Protein AF-0000000080268012 (afdb_homodimer)

pLDDT: mean 79.4, std 22.04, range [27.86, 98.75]

Organism: Selenomonas ruminantium (NCBI:txid971)

Nearest PDB structures (foldseek):
  2xma-assembly1_B  TM=8.696E-01  e=3.309E-11  Deinococcus radiodurans
  2xqc-assembly1_A  TM=8.696E-01  e=5.464E-11  Deinococcus radiodurans
  2xo6-assembly1_D  TM=8.777E-01  e=1.089E-10  Deinococcus radiodurans
  2a6m-assembly2_A-2  TM=7.668E-01  e=4.527E-11  Helicobacter pylori
  2fyx-assembly1_B  TM=7.296E-01  e=6.711E-10  Deinococcus radiodurans R1 = ATCC 13939 = DSM 20539

Secondary structure (DSSP, 8-state):
--HHHHHTTTS-EEE-EEEEEE-B-GGGHHHHHHHHHHHHHHHHHHHHHHT-EEEEEEE-SS-EEEEEE--TTS-HHHHHHHHHHHHHHHHHHHH--GGGTTS----B-S--EEEEE-B-HHHHHHHHHHHHHHHHHHHHHHHHHHTT----/--HHHHH-TTS-EEE-EEEEEE-B-GGGHHHHHHHHHHHHHHHHHHHHHHT-EEEEEEE-SS-EEEEEE--TTS-HHHHHHHHHHHHHHHHHHHH--GGGTTS----B-S--EEEEE-B-HHHHHHHHHHHHHHHHHHHHHHHHHHTT----

Solvent-accessible surface area (backbone atoms only — not comparable to full-atom values): 16301 Å² total; per-residue (Å²): 130,70,80,70,64,68,72,61,29,70,56,67,44,77,51,40,30,35,40,36,38,43,34,45,28,77,91,40,31,68,61,40,40,74,41,26,67,65,50,46,50,50,53,53,50,50,32,54,74,72,68,32,47,76,76,44,75,44,65,47,64,67,33,36,42,36,32,34,37,49,60,49,79,50,25,56,48,61,52,48,50,50,52,55,50,52,47,24,50,51,48,40,68,73,69,44,60,76,87,55,65,87,49,85,66,67,45,54,38,83,12,34,39,39,32,22,25,30,58,46,50,65,57,52,50,46,47,54,50,46,50,49,49,47,47,50,47,48,50,51,47,51,55,60,63,61,54,66,74,70,70,130,132,68,81,71,63,68,71,60,28,71,56,68,45,78,51,40,31,34,42,37,38,43,32,47,29,77,93,39,33,68,62,41,40,74,42,28,67,66,50,46,52,50,53,54,51,50,32,54,74,71,68,31,48,76,75,46,75,43,63,47,62,67,33,35,42,37,33,33,37,50,60,50,80,49,24,55,49,60,50,48,48,49,53,56,50,53,47,24,50,52,48,43,68,73,70,45,59,78,86,56,66,86,53,81,68,68,47,53,37,82,12,34,39,40,32,24,23,28,59,47,53,63,55,52,50,45,45,52,49,45,49,46,49,46,47,51,47,47,51,50,48,51,51,60,62,61,54,66,73,70,73,131

Sequence (304 aa):
MQKNDIHSLSHTKWECKYHIVFAPKYRRNVFFGQMRYEIGKIIRELCRWKGVNLLEAEACPDHIHILVEIPPKFNISNFMGFLKGKSSLMIHEKWGNMKYKYRNRQFWCRGYYVSTVGKNEKKIAEYIKQQLSEDHMAEQLTLEVIDPFGNKMQKNDIHSLSHTKWECKYHIVFAPKYRRNVFFGQMRYEIGKIIRELCRWKGVNLLEAEACPDHIHILVEIPPKFNISNFMGFLKGKSSLMIHEKWGNMKYKYRNRQFWCRGYYVSTVGKNEKKIAEYIKQQLSEDHMAEQLTLEVIDPFGNK

InterPro domains:
  IPR002686 Transposase IS200-like [PF01797] (13-131)
  IPR002686 Transposase IS200-like [SM01321] (13-131)
  IPR036515 Transposase IS200-like superfamily [G3DSA:3.30.70.1290] (1-133)
  IPR036515 Transposase IS200-like superfamily [SSF143422] (4-131)

Radius of gyration: 25.22 Å; Cα contacts (8 Å, |Δi|>4): 444; chains: 2; bounding box: 30×98×72 Å

Foldseek 3Di:
DDPPPVVCPVDDDDWWKKKKKWWWDPVCLQVCLVCVVVLVVLLCVQCVVVVKAWPDWDRDSTMIITMITDDPVDDPLVSVVSSQVVSLVVVCVVPNDPVCVPPDSRTIDPDMDMDIDDDDPVVVVVVVVVVVVVVVVVVVVVVVVPVPVPDD/DDPPPVVCPVDDDDWWKKKKKWWWDPVCLQVCLVCVVVLVVLLVVQCVVVVKAWDDWDRDSTMIITMITD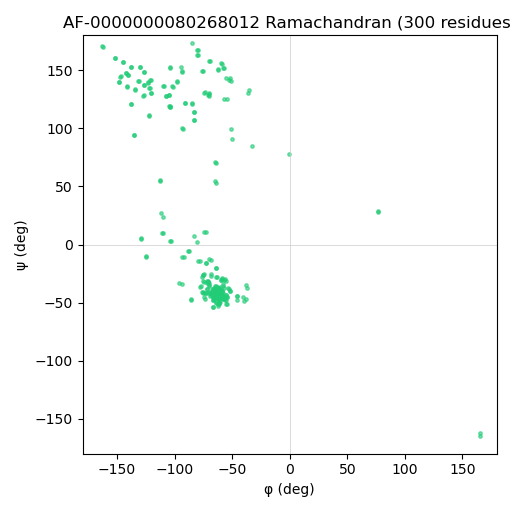DPVDDPLVSVVSSQVVSLVVVCVVPNDPVCVPPDSRTIDPDMDMDIDDDDPVVVVVVVVVVVVVVVVVVVVVVVVPVPVPDD

Structure (mmCIF, N/CA/C/O backbone):
data_AF-0000000080268012-model_v1
#
loop_
_entity.id
_entity.type
_entity.pdbx_description
1 polymer 'Putative transposase'
#
loop_
_atom_site.group_PDB
_atom_site.id
_atom_site.type_symbol
_atom_site.label_atom_id
_atom_site.label_alt_id
_atom_site.label_comp_id
_atom_site.label_asym_id
_atom_site.label_entity_id
_atom_site.label_seq_id
_atom_site.pdbx_PDB_ins_code
_atom_site.Cartn_x
_atom_site.Cartn_y
_atom_site.Cartn_z
_atom_site.occupancy
_atom_site.B_iso_or_equiv
_atom_site.auth_seq_id
_atom_site.auth_comp_id
_atom_site.auth_asym_id
_atom_site.auth_atom_id
_atom_site.pdbx_PDB_model_num
ATOM 1 N N . MET A 1 1 ? -8.555 -20.641 8.609 1 28.56 1 MET A N 1
ATOM 2 C CA . MET A 1 1 ? -9.266 -20.266 7.395 1 28.56 1 MET A CA 1
ATOM 3 C C . MET A 1 1 ? -9.797 -21.5 6.672 1 28.56 1 MET A C 1
ATOM 5 O O . MET A 1 1 ? -9.039 -22.422 6.363 1 28.56 1 MET A O 1
ATOM 9 N N . GLN A 1 2 ? -11.023 -21.891 6.727 1 33.5 2 GLN A N 1
ATOM 10 C CA . GLN A 1 2 ? -11.555 -23.156 6.238 1 33.5 2 GLN A CA 1
ATOM 11 C C . GLN A 1 2 ? -11.172 -23.391 4.781 1 33.5 2 GLN A C 1
ATOM 13 O O . GLN A 1 2 ? -11.117 -22.453 3.988 1 33.5 2 GLN A O 1
ATOM 18 N N . LYS A 1 3 ? -10.836 -24.594 4.285 1 42.03 3 LYS A N 1
ATOM 19 C CA . LYS A 1 3 ? -10.367 -25.188 3.037 1 42.03 3 LYS A CA 1
ATOM 20 C C . LYS A 1 3 ? -11.062 -24.562 1.831 1 42.03 3 LYS A C 1
ATOM 22 O O . LYS A 1 3 ? -10.422 -24.266 0.82 1 42.03 3 LYS A O 1
ATOM 27 N N . ASN A 1 4 ? -12.367 -24.453 1.878 1 42 4 ASN A N 1
ATOM 28 C CA . ASN A 1 4 ? -13.234 -24.125 0.755 1 42 4 ASN A CA 1
ATOM 29 C C . ASN A 1 4 ? -13.094 -22.656 0.353 1 42 4 ASN A C 1
ATOM 31 O O . ASN A 1 4 ? -13.43 -22.281 -0.772 1 42 4 ASN A O 1
ATOM 35 N N . ASP A 1 5 ? -12.852 -21.844 1.328 1 44.41 5 ASP A N 1
ATOM 36 C CA . ASP A 1 5 ? -13.016 -20.406 1.061 1 44.41 5 ASP A CA 1
ATOM 37 C C . ASP A 1 5 ? -11.852 -19.875 0.242 1 44.41 5 ASP A C 1
ATOM 39 O O . ASP A 1 5 ? -11.93 -18.766 -0.304 1 44.41 5 ASP A O 1
ATOM 43 N N . ILE A 1 6 ? -10.703 -20.469 0.316 1 46.66 6 ILE A N 1
ATOM 44 C CA . ILE A 1 6 ? -9.578 -19.969 -0.461 1 46.66 6 ILE A CA 1
ATOM 45 C C . ILE A 1 6 ? -9.805 -20.234 -1.945 1 46.66 6 ILE A C 1
ATOM 47 O O . ILE A 1 6 ? -9.289 -19.531 -2.805 1 46.66 6 ILE A O 1
ATOM 51 N N . HIS A 1 7 ? -10.492 -21.359 -2.242 1 49.09 7 HIS A N 1
ATOM 52 C CA . HIS A 1 7 ? -10.617 -21.812 -3.623 1 49.09 7 HIS A CA 1
ATOM 53 C C . HIS A 1 7 ? -11.383 -20.812 -4.473 1 49.09 7 HIS A C 1
ATOM 55 O O . HIS A 1 7 ? -11.227 -20.766 -5.695 1 49.09 7 HIS A O 1
ATOM 61 N N . SER A 1 8 ? -12.32 -20 -3.867 1 57.25 8 SER A N 1
ATOM 62 C CA . SER A 1 8 ? -13.055 -19.188 -4.82 1 57.25 8 SER A CA 1
ATOM 63 C C . SER A 1 8 ? -12.719 -17.703 -4.648 1 57.25 8 SER A C 1
ATOM 65 O O . SER A 1 8 ? -13.484 -16.953 -4.035 1 57.25 8 SER A O 1
ATOM 67 N N . LEU A 1 9 ? -11.414 -17.469 -4.711 1 66.25 9 LEU A N 1
ATOM 68 C CA . LEU A 1 9 ? -11.156 -16.031 -4.617 1 66.25 9 LEU A CA 1
ATOM 69 C C . LEU A 1 9 ? -11.75 -15.305 -5.816 1 66.25 9 LEU A C 1
ATOM 71 O O . LEU A 1 9 ? -11.008 -14.812 -6.676 1 66.25 9 LEU A O 1
ATOM 75 N N . SER A 1 10 ? -13.047 -15.242 -5.879 1 77.69 10 SER A N 1
ATOM 76 C CA . SER A 1 10 ? -13.719 -14.523 -6.957 1 77.69 10 SER A CA 1
ATOM 77 C C . SER A 1 10 ? -13.633 -13.016 -6.746 1 77.69 10 SER A C 1
ATOM 79 O O . SER A 1 10 ? -13.586 -12.25 -7.715 1 77.69 10 SER A O 1
ATOM 81 N N . HIS A 1 11 ? -13.492 -12.695 -5.43 1 89.88 11 HIS A N 1
ATOM 82 C CA . HIS A 1 11 ? -13.383 -11.281 -5.105 1 89.88 11 HIS A CA 1
ATOM 83 C C . HIS A 1 11 ? -12.141 -10.992 -4.273 1 89.88 11 HIS A C 1
ATOM 85 O O . HIS A 1 11 ? -11.672 -11.859 -3.529 1 89.88 11 HIS A O 1
ATOM 91 N N . THR A 1 12 ? -11.68 -9.805 -4.535 1 94.38 12 THR A N 1
ATOM 92 C CA . THR A 1 12 ? -10.508 -9.391 -3.777 1 94.38 12 THR A CA 1
ATOM 93 C C . THR A 1 12 ? -10.883 -9.062 -2.334 1 94.38 12 THR A C 1
ATOM 95 O O . THR A 1 12 ? -11.883 -8.391 -2.084 1 94.38 12 THR A O 1
ATOM 98 N N . LYS A 1 13 ? -10.195 -9.57 -1.381 1 94.81 13 LYS A N 1
ATOM 99 C CA . LYS A 1 13 ? -10.266 -9.211 0.034 1 94.81 13 LYS A CA 1
ATOM 100 C C . LYS A 1 13 ? -9 -8.484 0.482 1 94.81 13 LYS A C 1
ATOM 102 O O . LYS A 1 13 ? -7.895 -8.859 0.101 1 94.81 13 LYS A O 1
ATOM 107 N N . TRP A 1 14 ? -9.219 -7.367 1.284 1 95.19 14 TRP A N 1
ATOM 108 C CA . TRP A 1 14 ? -8.023 -6.586 1.598 1 95.19 14 TRP A CA 1
ATOM 109 C C . TRP A 1 14 ? -8.125 -5.973 2.99 1 95.19 14 TRP A C 1
ATOM 111 O O . TRP A 1 14 ? -9.227 -5.707 3.479 1 95.19 14 TRP A O 1
ATOM 121 N N . GLU A 1 15 ? -7.035 -5.883 3.682 1 94.19 15 GLU A N 1
ATOM 122 C CA . GLU A 1 15 ? -6.801 -5.137 4.914 1 94.19 15 GLU A CA 1
ATOM 123 C C . GLU A 1 15 ? -5.473 -4.383 4.855 1 94.19 15 GLU A C 1
ATOM 125 O O . GLU A 1 15 ? -4.422 -4.945 5.168 1 94.19 15 GLU A O 1
ATOM 130 N N . CYS A 1 16 ? -5.516 -3.119 4.457 1 96.31 16 CYS A N 1
ATOM 131 C CA . CYS A 1 16 ? -4.305 -2.336 4.238 1 96.31 16 CYS A CA 1
ATOM 132 C C . CYS A 1 16 ? -4.305 -1.082 5.105 1 96.31 16 CYS A C 1
ATOM 134 O O . CYS A 1 16 ? -5.094 -0.163 4.875 1 96.31 16 CYS A O 1
ATOM 136 N N . LYS A 1 17 ? -3.398 -1.093 6.062 1 95.44 17 LYS A N 1
ATOM 137 C CA . LYS A 1 17 ? -3.291 0.024 6.996 1 95.44 17 LYS A CA 1
ATOM 138 C C . LYS A 1 17 ? -1.9 0.651 6.945 1 95.44 17 LYS A C 1
ATOM 140 O O . LYS A 1 17 ? -0.897 -0.057 6.832 1 95.44 17 LYS A O 1
ATOM 145 N N . TYR A 1 18 ? -1.886 1.945 7.055 1 96.31 18 TYR A N 1
ATOM 146 C CA . TYR A 1 18 ? -0.638 2.688 6.906 1 96.31 18 TYR A CA 1
ATOM 147 C C . TYR A 1 18 ? -0.495 3.734 8.008 1 96.31 18 TYR A C 1
ATOM 149 O O . TYR A 1 18 ? -1.451 4.445 8.328 1 96.31 18 TYR A O 1
ATOM 157 N N . HIS A 1 19 ? 0.649 3.768 8.586 1 94.69 19 HIS A N 1
ATOM 158 C CA . HIS A 1 19 ? 1.062 4.895 9.414 1 94.69 19 HIS A CA 1
ATOM 159 C C . HIS A 1 19 ? 1.805 5.941 8.594 1 94.69 19 HIS A C 1
ATOM 161 O O . HIS A 1 19 ? 2.811 5.629 7.949 1 94.69 19 HIS A O 1
ATOM 167 N N . ILE A 1 20 ? 1.329 7.191 8.555 1 96.44 20 ILE A N 1
ATOM 168 C CA . ILE A 1 20 ? 1.917 8.242 7.723 1 96.44 20 ILE A CA 1
ATOM 169 C C . ILE A 1 20 ? 2.229 9.461 8.586 1 96.44 20 ILE A C 1
ATOM 171 O O . ILE A 1 20 ? 1.414 9.867 9.414 1 96.44 20 ILE A O 1
ATOM 175 N N . VAL A 1 21 ? 3.438 10.039 8.312 1 95.56 21 VAL A N 1
ATOM 176 C CA . VAL A 1 21 ? 3.854 11.242 9.016 1 95.56 21 VAL A CA 1
ATOM 177 C C . VAL A 1 21 ? 4.258 12.312 8.008 1 95.56 21 VAL A C 1
ATOM 179 O O . VAL A 1 21 ? 5.023 12.039 7.074 1 95.56 21 VAL A O 1
ATOM 182 N N . PHE A 1 22 ? 3.717 13.484 8.125 1 95.94 22 PHE A N 1
ATOM 183 C CA . PHE A 1 22 ? 4.105 14.602 7.273 1 95.94 22 PHE A CA 1
ATOM 184 C C . PHE A 1 22 ? 4.07 15.914 8.047 1 95.94 22 PHE A C 1
ATOM 186 O O . PHE A 1 22 ? 3.432 16 9.102 1 95.94 22 PHE A O 1
ATOM 193 N N . ALA A 1 23 ? 4.824 16.891 7.555 1 95.75 23 ALA A N 1
ATOM 194 C CA . ALA A 1 23 ? 5.043 18.109 8.32 1 95.75 23 ALA A CA 1
ATOM 195 C C . ALA A 1 23 ? 4.957 19.344 7.418 1 95.75 23 ALA A C 1
ATOM 197 O O . ALA A 1 23 ? 5.23 19.266 6.215 1 95.75 23 ALA A O 1
ATOM 198 N N . PRO A 1 24 ? 4.562 20.469 8.07 1 95.06 24 PRO A N 1
ATOM 199 C CA . PRO A 1 24 ? 4.617 21.719 7.305 1 95.06 24 PRO A CA 1
ATOM 200 C C . PRO A 1 24 ? 6.047 22.172 7.008 1 95.06 24 PRO A C 1
ATOM 202 O O . PRO A 1 24 ? 6.984 21.734 7.68 1 95.06 24 PRO A O 1
ATOM 205 N N . LYS A 1 25 ? 6.109 22.984 5.984 1 91.5 25 LYS A N 1
ATOM 206 C CA . LYS A 1 25 ? 7.387 23.641 5.75 1 91.5 25 LYS A CA 1
ATOM 207 C C . LYS A 1 25 ? 7.801 24.484 6.961 1 91.5 25 LYS A C 1
ATOM 209 O O . LYS A 1 25 ? 6.945 24.984 7.691 1 91.5 25 LYS A O 1
ATOM 214 N N . TYR A 1 26 ? 9.102 24.719 7.094 1 87.94 26 TYR A N 1
ATOM 215 C CA . TYR A 1 26 ? 9.648 25.406 8.258 1 87.94 26 TYR A CA 1
ATOM 216 C C . TYR A 1 26 ? 8.961 26.75 8.461 1 87.94 26 TYR A C 1
ATOM 218 O O . TYR A 1 26 ? 8.594 27.094 9.586 1 87.94 26 TYR A O 1
ATOM 226 N N . ARG A 1 27 ? 8.773 27.516 7.43 1 87.75 27 ARG A N 1
ATOM 227 C CA . ARG A 1 27 ? 8.219 28.859 7.527 1 87.75 27 ARG A CA 1
ATOM 228 C C . ARG A 1 27 ? 6.75 28.812 7.93 1 87.75 27 ARG A C 1
ATOM 230 O O . ARG A 1 27 ? 6.18 29.844 8.32 1 87.75 27 ARG A O 1
ATOM 237 N N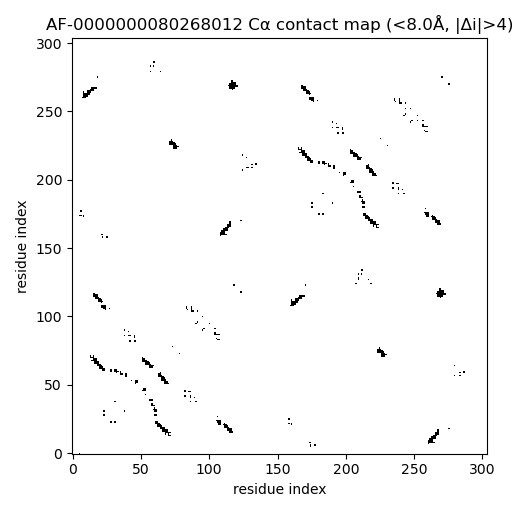 . ARG A 1 28 ? 6.188 27.656 7.848 1 91.56 28 ARG A N 1
ATOM 238 C CA . ARG A 1 28 ? 4.77 27.516 8.156 1 91.56 28 ARG A CA 1
ATOM 239 C C . ARG A 1 28 ? 4.57 26.891 9.539 1 91.56 28 ARG A C 1
ATOM 241 O O . ARG A 1 28 ? 3.438 26.703 9.984 1 91.56 28 ARG A O 1
ATOM 248 N N . ASN A 1 29 ? 5.574 26.641 10.234 1 90.44 29 ASN A N 1
ATOM 249 C CA . ASN A 1 29 ? 5.539 25.875 11.469 1 90.44 29 ASN A CA 1
ATOM 250 C C . ASN A 1 29 ? 4.762 26.594 12.562 1 90.44 29 ASN A C 1
ATOM 252 O O . ASN A 1 29 ? 3.982 25.984 13.289 1 90.44 29 ASN A O 1
ATOM 256 N N . VAL A 1 30 ? 5.008 27.844 12.742 1 91.19 30 VAL A N 1
ATOM 257 C CA . VAL A 1 30 ? 4.344 28.609 13.789 1 91.19 30 VAL A CA 1
ATOM 258 C C . VAL A 1 30 ? 2.84 28.641 13.531 1 91.19 30 VAL A C 1
ATOM 260 O O . VAL A 1 30 ? 2.039 28.359 14.43 1 91.19 30 VAL A O 1
ATOM 263 N N . PHE A 1 31 ? 2.539 29.047 12.336 1 90.81 31 PHE A N 1
ATOM 264 C CA . PHE A 1 31 ? 1.128 29.078 11.969 1 90.81 31 PHE A CA 1
ATOM 265 C C . PHE A 1 31 ? 0.479 27.719 12.172 1 90.81 31 PHE A C 1
ATOM 267 O O . PHE A 1 31 ? -0.611 27.625 12.734 1 90.81 31 PHE A O 1
ATOM 274 N N . PHE A 1 32 ? 1.098 26.656 11.703 1 93.56 32 PHE A N 1
ATOM 275 C CA . PHE A 1 32 ? 0.586 25.312 11.859 1 93.56 32 PHE A CA 1
ATOM 276 C C . PHE A 1 32 ? 0.325 24.984 13.328 1 93.56 32 PHE A C 1
ATOM 278 O O . PHE A 1 32 ? -0.743 24.484 13.68 1 93.56 32 PHE A O 1
ATOM 285 N N . GLY A 1 33 ? 1.295 25.234 14.055 1 93.38 33 GLY A N 1
ATOM 286 C CA . GLY A 1 33 ? 1.146 24.969 15.469 1 93.38 33 GLY A CA 1
ATOM 287 C C . GLY A 1 33 ? -0.101 25.594 16.078 1 93.38 33 GLY A C 1
ATOM 288 O O . GLY A 1 33 ? -0.796 24.953 16.875 1 93.38 33 GLY A O 1
ATOM 289 N N . GLN A 1 34 ? -0.392 26.797 15.648 1 95.06 34 GLN A N 1
ATOM 290 C CA . GLN A 1 34 ? -1.537 27.531 16.172 1 95.06 34 GLN A CA 1
ATOM 291 C C . GLN A 1 34 ? -2.848 26.984 15.609 1 95.06 34 GLN A C 1
ATOM 293 O O . GLN A 1 34 ? -3.871 26.984 16.297 1 95.06 34 GLN A O 1
ATOM 298 N N . MET A 1 35 ? -2.805 26.516 14.461 1 96.5 35 MET A N 1
ATOM 299 C CA . MET A 1 35 ? -4.035 26.141 13.766 1 96.5 35 MET A CA 1
ATOM 300 C C . MET A 1 35 ? -4.145 24.625 13.609 1 96.5 35 MET A C 1
ATOM 302 O O . MET A 1 35 ? -5.008 24.141 12.883 1 96.5 35 MET A O 1
ATOM 306 N N . ARG A 1 36 ? -3.336 23.844 14.219 1 94.44 36 ARG A N 1
ATOM 307 C CA . ARG A 1 36 ? -3.148 22.422 13.938 1 94.44 36 ARG A CA 1
ATOM 308 C C . ARG A 1 36 ? -4.449 21.656 14.125 1 94.44 36 ARG A C 1
ATOM 310 O O . ARG A 1 36 ? -4.711 20.688 13.406 1 94.44 36 ARG A O 1
ATOM 317 N N . TYR A 1 37 ? -5.312 22.062 14.992 1 95.12 37 TYR A N 1
ATOM 318 C CA . TYR A 1 37 ? -6.566 21.359 15.203 1 95.12 37 TYR A CA 1
ATOM 319 C C . TYR A 1 37 ? -7.535 21.594 14.047 1 95.12 37 TYR A C 1
ATOM 321 O O . TYR A 1 37 ? -8.172 20.656 13.562 1 95.12 37 TYR A O 1
ATOM 329 N N . GLU A 1 38 ? -7.656 22.844 13.664 1 96.69 38 GLU A N 1
ATOM 330 C CA . GLU A 1 38 ? -8.484 23.156 12.5 1 96.69 38 GLU A CA 1
ATOM 331 C C . GLU A 1 38 ? -7.941 22.469 11.242 1 96.69 38 GLU A C 1
ATOM 333 O O . GLU A 1 38 ? -8.711 21.984 10.414 1 96.69 38 GLU A O 1
ATOM 338 N N . ILE A 1 39 ? -6.68 22.453 11.133 1 97.12 39 ILE A N 1
ATOM 339 C CA . ILE A 1 39 ? -6.039 21.812 10 1 97.12 39 ILE A CA 1
ATOM 340 C C . ILE A 1 39 ? -6.305 20.297 10.055 1 97.12 39 ILE A C 1
ATOM 342 O O . ILE A 1 39 ? -6.555 19.672 9.023 1 97.12 39 ILE A O 1
ATOM 346 N N . GLY A 1 40 ? -6.234 19.719 11.211 1 97.5 40 GLY A N 1
ATOM 347 C CA . GLY A 1 40 ? -6.598 18.328 11.398 1 97.5 40 GLY A CA 1
ATOM 348 C C . GLY A 1 40 ? -7.98 18 10.875 1 97.5 40 GLY A C 1
ATOM 349 O O . GLY A 1 40 ? -8.195 16.938 10.297 1 97.5 40 GLY A O 1
ATOM 350 N N . LYS A 1 41 ? -8.914 18.922 11.055 1 97.88 41 LYS A N 1
ATOM 351 C CA . LYS A 1 41 ? -10.273 18.719 10.555 1 97.88 41 LYS A CA 1
ATOM 352 C C . LYS A 1 41 ? -10.297 18.672 9.031 1 97.88 41 LYS A C 1
ATOM 354 O O . LYS A 1 41 ? -11.039 17.891 8.438 1 97.88 41 LYS A O 1
ATOM 359 N N . ILE A 1 42 ? -9.562 19.547 8.461 1 98.12 42 ILE A N 1
ATOM 360 C CA . ILE A 1 42 ? -9.445 19.562 7.008 1 98.12 42 ILE A CA 1
ATOM 361 C C . ILE A 1 42 ? -8.93 18.219 6.504 1 98.12 42 ILE A C 1
ATOM 363 O O . ILE A 1 42 ? -9.477 17.656 5.551 1 98.12 42 ILE A O 1
ATOM 367 N N . ILE A 1 43 ? -7.883 17.672 7.141 1 98.56 43 ILE A N 1
ATOM 368 C CA . ILE A 1 43 ? -7.277 16.406 6.766 1 98.56 43 ILE A CA 1
ATOM 369 C C . ILE A 1 43 ? -8.32 15.289 6.867 1 98.56 43 ILE A C 1
ATOM 371 O O . ILE A 1 43 ? -8.43 14.445 5.969 1 98.56 43 ILE A O 1
ATOM 375 N N . ARG A 1 44 ? -9.07 15.289 7.926 1 98.38 44 ARG A N 1
ATOM 376 C CA . ARG A 1 44 ? -10.117 14.289 8.125 1 98.38 44 ARG A CA 1
ATOM 377 C C . ARG A 1 44 ? -11.148 14.352 6.996 1 98.38 44 ARG A C 1
ATOM 379 O O . ARG A 1 44 ? -11.547 13.312 6.453 1 98.38 44 ARG A O 1
ATOM 386 N N . GLU A 1 45 ? -11.578 15.523 6.656 1 98.44 45 GLU A N 1
ATOM 387 C CA . GLU A 1 45 ? -12.562 15.711 5.598 1 98.44 45 GLU A CA 1
ATOM 388 C C . GLU A 1 45 ? -12.039 15.203 4.258 1 98.44 45 GLU A C 1
ATOM 390 O O . GLU A 1 45 ? -12.766 14.547 3.51 1 98.44 45 GLU A O 1
ATOM 395 N N . LEU A 1 46 ? -10.867 15.5 4.016 1 98.75 46 LEU A N 1
ATOM 396 C CA . LEU A 1 46 ? -10.273 15.094 2.744 1 98.75 46 LEU A CA 1
ATOM 397 C C . LEU A 1 46 ? -10.133 13.578 2.668 1 98.75 46 LEU A C 1
ATOM 399 O O . LEU A 1 46 ? -10.312 12.984 1.6 1 98.75 46 LEU A O 1
ATOM 403 N N . CYS A 1 47 ? -9.727 12.891 3.768 1 98.56 47 CYS A N 1
ATOM 404 C CA . CYS A 1 47 ? -9.711 11.438 3.795 1 98.56 47 CYS A CA 1
ATOM 405 C C . CYS A 1 47 ? -11.086 10.875 3.453 1 98.56 47 CYS A C 1
ATOM 407 O O . CYS A 1 47 ? -11.203 9.953 2.643 1 98.56 47 CYS A O 1
ATOM 409 N N . ARG A 1 48 ? -12.07 11.469 4.012 1 98.31 48 ARG A N 1
ATOM 410 C CA . ARG A 1 48 ? -13.445 11.055 3.746 1 98.31 48 ARG A CA 1
ATOM 411 C C . ARG A 1 48 ? -13.797 11.242 2.275 1 98.31 48 ARG A C 1
ATOM 413 O O . ARG A 1 48 ? -14.383 10.352 1.654 1 98.31 48 ARG A O 1
ATOM 420 N N . TRP A 1 49 ? -13.461 12.344 1.732 1 98.31 49 TRP A N 1
ATOM 421 C CA . TRP A 1 49 ? -13.734 12.648 0.332 1 98.31 49 TRP A CA 1
ATOM 422 C C . TRP A 1 49 ? -13.109 11.602 -0.583 1 98.31 49 TRP A C 1
ATOM 424 O O . TRP A 1 49 ? -13.688 11.227 -1.603 1 98.31 49 TRP A O 1
ATOM 434 N N . LYS A 1 50 ? -11.938 11.133 -0.211 1 98.19 50 LYS A N 1
ATOM 435 C CA . LYS A 1 50 ? -11.172 10.234 -1.069 1 98.19 50 LYS A CA 1
ATOM 436 C C . LYS A 1 50 ? -11.562 8.773 -0.835 1 98.19 50 LYS A C 1
ATOM 438 O O . LYS A 1 50 ? -11.086 7.879 -1.531 1 98.19 50 LYS A O 1
ATOM 443 N N . GLY A 1 51 ? -12.391 8.516 0.13 1 97.62 51 GLY A N 1
ATOM 444 C CA . GLY A 1 51 ? -12.773 7.152 0.462 1 97.62 51 GLY A CA 1
ATOM 445 C C . GLY A 1 51 ? -11.703 6.406 1.238 1 97.62 51 GLY A C 1
ATOM 446 O O . GLY A 1 51 ? -11.562 5.191 1.09 1 97.62 51 GLY A O 1
ATOM 447 N N . VAL A 1 52 ? -10.922 7.121 1.974 1 98.44 52 VAL A N 1
A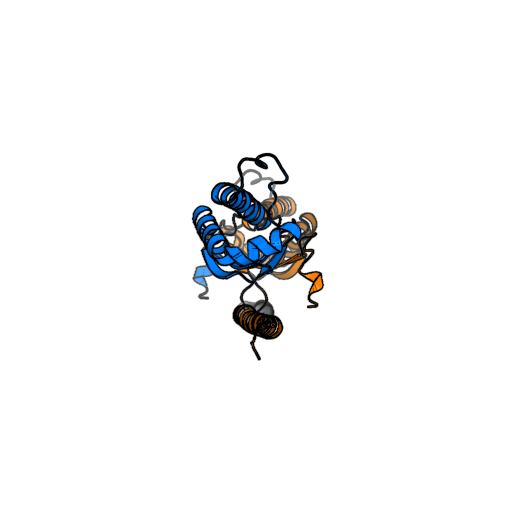TOM 448 C CA . VAL A 1 52 ? -9.883 6.562 2.838 1 98.44 52 VAL A CA 1
ATOM 449 C C . VAL A 1 52 ? -10.336 6.633 4.293 1 98.44 52 VAL A C 1
ATOM 451 O O . VAL A 1 52 ? -10.797 7.676 4.762 1 98.44 52 VAL A O 1
ATOM 454 N N . ASN A 1 53 ? -10.242 5.461 4.973 1 97.25 53 ASN A N 1
ATOM 455 C CA . ASN A 1 53 ? -10.672 5.422 6.367 1 97.25 53 ASN A CA 1
ATOM 456 C C . ASN A 1 53 ? -9.57 5.922 7.301 1 97.25 53 ASN A C 1
ATOM 458 O O . ASN A 1 53 ? -8.492 5.328 7.375 1 97.25 53 ASN A O 1
ATOM 462 N N . LEU A 1 54 ? -9.859 7.062 7.934 1 97.06 54 LEU A N 1
ATOM 463 C CA . LEU A 1 54 ? -8.945 7.598 8.938 1 97.06 54 LEU A CA 1
ATOM 464 C C . LEU A 1 54 ? -9.18 6.93 10.289 1 97.06 54 LEU A C 1
ATOM 466 O O . LEU A 1 54 ? -10.164 7.219 10.969 1 97.06 54 LEU A O 1
ATOM 470 N N . LEU A 1 55 ? -8.305 6.105 10.688 1 93.31 55 LEU A N 1
ATOM 471 C CA . LEU A 1 55 ? -8.469 5.305 11.898 1 93.31 55 LEU A CA 1
ATOM 472 C C . LEU A 1 55 ? -8.008 6.082 13.133 1 93.31 55 LEU A C 1
ATOM 474 O O . LEU A 1 55 ? -8.656 6.023 14.18 1 93.31 55 LEU A O 1
ATOM 478 N N . GLU A 1 56 ? -6.855 6.691 13.055 1 91.12 56 GLU A N 1
ATOM 479 C CA . GLU A 1 56 ? -6.281 7.531 14.102 1 91.12 56 GLU A CA 1
ATOM 480 C C . GLU A 1 56 ? -5.555 8.734 13.508 1 91.12 56 GLU A C 1
ATOM 482 O O . GLU A 1 56 ? -5.016 8.656 12.406 1 91.12 56 GLU A O 1
ATOM 487 N N . ALA A 1 57 ? -5.59 9.828 14.25 1 92.56 57 ALA A N 1
ATOM 488 C CA . ALA A 1 57 ? -4.879 11.031 13.836 1 92.56 57 ALA A CA 1
ATOM 489 C C . ALA A 1 57 ? -4.395 11.828 15.039 1 92.56 57 ALA A C 1
ATOM 491 O O . ALA A 1 57 ? -5.094 11.922 16.047 1 92.56 57 ALA A O 1
ATOM 492 N N . GLU A 1 58 ? -3.254 12.312 14.891 1 90.5 58 GLU A N 1
ATOM 493 C CA . GLU A 1 58 ? -2.701 13.227 15.883 1 90.5 58 GLU A CA 1
ATOM 494 C C . GLU A 1 58 ? -1.992 14.398 15.211 1 90.5 58 GLU A C 1
ATOM 496 O O . GLU A 1 58 ? -1.078 14.203 14.406 1 90.5 58 GLU A O 1
ATOM 501 N N . ALA A 1 59 ? -2.49 15.57 15.523 1 92.5 59 ALA A N 1
ATOM 502 C CA . ALA A 1 59 ? -1.799 16.781 15.078 1 92.5 59 ALA A CA 1
ATOM 503 C C . ALA A 1 59 ? -0.824 17.281 16.141 1 92.5 59 ALA A C 1
ATOM 505 O O . ALA A 1 59 ? -1.226 17.938 17.094 1 92.5 59 ALA A O 1
ATOM 506 N N . CYS A 1 60 ? 0.375 17 15.992 1 87.81 60 CYS A N 1
ATOM 507 C CA . CYS A 1 60 ? 1.424 17.5 16.875 1 87.81 60 CYS A CA 1
ATOM 508 C C . CYS A 1 60 ? 1.812 18.922 16.531 1 87.81 60 CYS A C 1
ATOM 510 O O . CYS A 1 60 ? 1.382 19.453 15.508 1 87.81 60 CYS A O 1
ATOM 512 N N . PRO A 1 61 ? 2.531 19.578 17.344 1 89 61 PRO A N 1
ATOM 513 C CA . PRO A 1 61 ? 2.828 21 17.141 1 89 61 PRO A CA 1
ATOM 514 C C . PRO A 1 61 ? 3.537 21.266 15.812 1 89 61 PRO A C 1
ATOM 516 O O . PRO A 1 61 ? 3.391 22.344 15.234 1 89 61 PRO A O 1
ATOM 519 N N . ASP A 1 62 ? 4.309 20.219 15.391 1 89.88 62 ASP A N 1
ATOM 520 C CA . ASP A 1 62 ? 5.121 20.516 14.211 1 89.88 62 ASP A CA 1
ATOM 521 C C . ASP A 1 62 ? 4.922 19.438 13.141 1 89.88 62 ASP A C 1
ATOM 523 O O . ASP A 1 62 ? 5.625 19.438 12.125 1 89.88 62 ASP A O 1
ATOM 527 N N . HIS A 1 63 ? 4.082 18.516 13.297 1 93.44 63 HIS A N 1
ATOM 528 C CA . HIS A 1 63 ? 3.807 17.484 12.297 1 93.44 63 HIS A CA 1
ATOM 529 C C . HIS A 1 63 ? 2.475 16.797 12.57 1 93.44 63 HIS A C 1
ATOM 531 O O . HIS A 1 63 ? 1.834 17.047 13.594 1 93.44 63 HIS A O 1
ATOM 537 N N . ILE A 1 64 ? 2.078 16.016 11.609 1 95.69 64 ILE A N 1
ATOM 538 C CA . ILE A 1 64 ? 0.853 15.227 11.734 1 95.69 64 ILE A CA 1
ATOM 539 C C . ILE A 1 64 ? 1.169 13.742 11.586 1 95.69 64 ILE A C 1
ATOM 541 O O . ILE A 1 64 ? 1.954 13.352 10.719 1 95.69 64 ILE A O 1
ATOM 545 N N . HIS A 1 65 ? 0.584 12.891 12.5 1 92.5 65 HIS A N 1
ATOM 546 C CA . HIS A 1 65 ? 0.544 11.438 12.406 1 92.5 65 HIS A CA 1
ATOM 547 C C . HIS A 1 65 ? -0.857 10.945 12.062 1 92.5 65 HIS A C 1
ATOM 549 O O . HIS A 1 65 ? -1.826 11.289 12.742 1 92.5 65 HIS A O 1
ATOM 555 N N . ILE A 1 66 ? -0.865 10.141 11.023 1 95.38 66 ILE A N 1
ATOM 556 C CA . ILE A 1 66 ? -2.168 9.539 10.758 1 95.38 66 ILE A CA 1
ATOM 557 C C . ILE A 1 66 ? -2.01 8.031 10.562 1 95.38 66 ILE A C 1
ATOM 559 O O . ILE A 1 66 ? -0.997 7.578 10.023 1 95.38 66 ILE A O 1
ATOM 563 N N . LEU A 1 67 ? -2.967 7.262 11.086 1 94.31 67 LEU A N 1
ATOM 564 C CA . LEU A 1 67 ? -3.201 5.863 10.75 1 94.31 67 LEU A CA 1
ATOM 565 C C . LEU A 1 67 ? -4.414 5.715 9.844 1 94.31 67 LEU A C 1
ATOM 567 O O . LEU A 1 67 ? -5.535 6.051 10.234 1 94.31 67 LEU A O 1
ATOM 571 N N . VAL A 1 68 ? -4.16 5.188 8.648 1 97.25 68 VAL A N 1
ATOM 572 C CA . VAL A 1 68 ? -5.25 5.152 7.676 1 97.25 68 VAL A CA 1
ATOM 573 C C . VAL A 1 68 ? -5.371 3.75 7.086 1 97.25 68 VAL A C 1
ATOM 575 O O . VAL A 1 68 ? -4.398 2.992 7.066 1 97.25 68 VAL A O 1
ATOM 578 N N . GLU A 1 69 ? -6.562 3.438 6.68 1 97.25 69 GLU A N 1
ATOM 579 C CA . GLU A 1 69 ? -6.863 2.271 5.852 1 97.25 69 GLU A CA 1
ATOM 580 C C . GLU A 1 69 ? -7.129 2.676 4.406 1 97.25 69 GLU A C 1
ATOM 582 O O . GLU A 1 69 ? -8.078 3.414 4.125 1 97.25 69 GLU A O 1
ATOM 587 N N . ILE A 1 70 ? -6.312 2.172 3.498 1 98.25 70 ILE A N 1
ATOM 588 C CA . ILE A 1 70 ? -6.367 2.605 2.105 1 98.25 70 ILE A CA 1
ATOM 589 C C . ILE A 1 70 ? -6.668 1.409 1.204 1 98.25 70 ILE A C 1
ATOM 591 O O . ILE A 1 70 ? -5.973 0.391 1.263 1 98.25 70 ILE A O 1
ATOM 595 N N . PRO A 1 71 ? -7.652 1.563 0.313 1 98.12 71 PRO A N 1
ATOM 596 C CA . PRO A 1 71 ? -7.926 0.482 -0.637 1 98.12 71 PRO A CA 1
ATOM 597 C C . PRO A 1 71 ? -6.742 0.197 -1.56 1 98.12 71 PRO A C 1
ATOM 599 O O . PRO A 1 71 ? -6.012 1.117 -1.934 1 98.12 71 PRO A O 1
ATOM 602 N N . PRO A 1 72 ? -6.621 -1.043 -1.991 1 98 72 PRO A N 1
ATOM 603 C CA . PRO A 1 72 ? -5.48 -1.453 -2.814 1 98 72 PRO A CA 1
ATOM 604 C C . PRO A 1 72 ? -5.438 -0.737 -4.164 1 98 72 PRO A C 1
ATOM 606 O O . PRO A 1 72 ? -4.391 -0.704 -4.816 1 98 72 PRO A O 1
ATOM 609 N N . LYS A 1 73 ? -6.496 -0.198 -4.633 1 97.81 73 LYS A N 1
ATOM 610 C CA . LYS A 1 73 ? -6.539 0.471 -5.93 1 97.81 73 LYS A CA 1
ATOM 611 C C . LYS A 1 73 ? -5.809 1.81 -5.883 1 97.81 73 LYS A C 1
ATOM 613 O O . LYS A 1 73 ? -5.52 2.402 -6.926 1 97.81 73 LYS A O 1
ATOM 618 N N . PHE A 1 74 ? -5.57 2.273 -4.703 1 98 74 PHE A N 1
ATOM 619 C CA . PHE A 1 74 ? -4.875 3.547 -4.559 1 98 74 PHE A CA 1
ATOM 620 C C . PHE A 1 74 ? -3.389 3.328 -4.305 1 98 74 PHE A C 1
ATOM 622 O O . PHE A 1 74 ? -3.004 2.361 -3.641 1 98 74 PHE A O 1
ATOM 629 N N . ASN A 1 75 ? -2.566 4.133 -4.902 1 97.81 75 ASN A N 1
ATOM 630 C CA . ASN A 1 75 ? -1.189 4.203 -4.422 1 97.81 75 ASN A CA 1
ATOM 631 C C . ASN A 1 75 ? -1.009 5.32 -3.4 1 97.81 75 ASN A C 1
ATOM 633 O O . ASN A 1 75 ? -1.688 6.348 -3.467 1 97.81 75 ASN A O 1
ATOM 637 N N . ILE A 1 76 ? -0.129 5.113 -2.504 1 98.5 76 ILE A N 1
ATOM 638 C CA . ILE A 1 76 ? 0.09 5.988 -1.354 1 98.5 76 ILE A CA 1
ATOM 639 C C . ILE A 1 76 ? 0.603 7.348 -1.829 1 98.5 76 ILE A C 1
ATOM 641 O O . ILE A 1 76 ? 0.172 8.391 -1.329 1 98.5 76 ILE A O 1
ATOM 645 N N . SER A 1 77 ? 1.441 7.367 -2.826 1 98.31 77 SER A N 1
ATOM 646 C CA . SER A 1 77 ? 2.027 8.609 -3.324 1 98.31 77 SER A CA 1
ATOM 647 C C . SER A 1 77 ? 0.957 9.539 -3.881 1 98.31 77 SER A C 1
ATOM 649 O O . SER A 1 77 ? 0.949 10.734 -3.58 1 98.31 77 SER A O 1
ATOM 651 N N . ASN A 1 78 ? 0.083 8.961 -4.617 1 97.94 78 ASN A N 1
ATOM 652 C CA . ASN A 1 78 ? -0.997 9.766 -5.164 1 97.94 78 ASN A CA 1
ATOM 653 C C . ASN A 1 78 ? -1.934 10.273 -4.07 1 97.94 78 ASN A C 1
ATOM 655 O O . ASN A 1 78 ? -2.396 11.414 -4.117 1 97.94 78 ASN A O 1
ATOM 659 N N . PHE A 1 79 ? -2.242 9.406 -3.164 1 98.69 79 PHE A N 1
ATOM 660 C CA . PHE A 1 79 ? -3.088 9.812 -2.047 1 98.69 79 PHE A CA 1
ATOM 661 C C . PHE A 1 79 ? -2.459 10.977 -1.287 1 98.69 79 PHE A C 1
ATOM 663 O O . PHE A 1 79 ? -3.135 11.961 -0.979 1 98.69 79 PHE A O 1
ATOM 670 N N . MET A 1 80 ? -1.188 10.883 -1.046 1 98.62 80 MET A N 1
ATOM 671 C CA . MET A 1 80 ? -0.496 11.945 -0.33 1 98.62 80 MET A CA 1
ATOM 672 C C . MET A 1 80 ? -0.442 13.219 -1.17 1 98.62 80 MET A C 1
ATOM 674 O O . MET A 1 80 ? -0.535 14.328 -0.635 1 98.62 80 MET A O 1
ATOM 678 N N . GLY A 1 81 ? -0.248 13.055 -2.449 1 98 81 GLY A N 1
ATOM 679 C CA . GLY A 1 81 ? -0.333 14.219 -3.32 1 98 81 GLY A CA 1
ATOM 680 C C . GLY A 1 81 ? -1.666 14.938 -3.227 1 98 81 GLY A C 1
ATOM 681 O O . GLY A 1 81 ? -1.708 16.156 -3.105 1 98 81 GLY A O 1
ATOM 682 N N . PHE A 1 82 ? -2.689 14.164 -3.275 1 98.38 82 PHE A N 1
ATOM 683 C CA . PHE A 1 82 ? -4.039 14.703 -3.127 1 98.38 82 PHE A CA 1
ATOM 684 C C . PHE A 1 82 ? -4.211 15.367 -1.768 1 98.38 82 PHE A C 1
ATOM 686 O O . PHE A 1 82 ? -4.664 16.516 -1.684 1 98.38 82 PHE A O 1
ATOM 693 N N . LEU A 1 83 ? -3.875 14.711 -0.708 1 98.56 83 LEU A N 1
ATOM 694 C CA . LEU A 1 83 ? -4.086 15.164 0.664 1 98.56 83 LEU A CA 1
ATOM 695 C C . LEU A 1 83 ? -3.34 16.469 0.929 1 98.56 83 LEU A C 1
ATOM 697 O O . LEU A 1 83 ? -3.926 17.438 1.423 1 98.56 83 LEU A O 1
ATOM 701 N N . LYS A 1 84 ? -2.068 16.453 0.563 1 97.56 84 LYS A N 1
ATOM 702 C CA . LYS A 1 84 ? -1.243 17.641 0.819 1 97.56 84 LYS A CA 1
ATOM 703 C C . LYS A 1 84 ? -1.622 18.781 -0.11 1 97.56 84 LYS A C 1
ATOM 705 O O . LYS A 1 84 ? -1.631 19.953 0.303 1 97.56 84 LYS A O 1
ATOM 710 N N . GLY A 1 85 ? -1.923 18.484 -1.299 1 96.75 85 GLY A N 1
ATOM 711 C CA . GLY A 1 85 ? -2.291 19.516 -2.25 1 96.75 85 GLY A CA 1
ATOM 712 C C . GLY A 1 85 ? -3.605 20.203 -1.915 1 96.75 85 GLY A C 1
ATOM 713 O O . GLY A 1 85 ? -3.668 21.422 -1.807 1 96.75 85 GLY A O 1
ATOM 714 N N . LYS A 1 86 ? -4.609 19.453 -1.75 1 97.31 86 LYS A N 1
ATOM 715 C CA . LYS A 1 86 ? -5.938 20 -1.491 1 97.31 86 LYS A CA 1
ATOM 716 C C . LYS A 1 86 ? -5.992 20.703 -0.135 1 97.31 86 LYS A C 1
ATOM 718 O O . LYS A 1 86 ? -6.633 21.75 0.01 1 97.31 86 LYS A O 1
ATOM 723 N N . SER A 1 87 ? -5.387 20.078 0.86 1 97.06 87 SER A N 1
ATOM 724 C CA . SER A 1 87 ? -5.379 20.734 2.162 1 97.06 87 SER A CA 1
ATOM 725 C C . SER A 1 87 ? -4.625 22.062 2.105 1 97.06 87 SER A C 1
ATOM 727 O O . SER A 1 87 ? -5.012 23.031 2.766 1 97.06 87 SER A O 1
ATOM 729 N N . SER A 1 88 ? -3.541 22.125 1.345 1 95.94 88 SER A N 1
ATOM 730 C CA . SER A 1 88 ? -2.842 23.391 1.166 1 95.94 88 SER A CA 1
ATOM 731 C C . SER A 1 88 ? -3.768 24.453 0.594 1 95.94 88 SER A C 1
ATOM 733 O O . SER A 1 88 ? -3.799 25.578 1.084 1 95.94 88 SER A O 1
ATOM 735 N N . LEU A 1 89 ? -4.48 24.062 -0.353 1 94.25 89 LEU A N 1
ATOM 736 C CA . LEU A 1 89 ? -5.43 24.969 -0.978 1 94.25 89 LEU A CA 1
ATOM 737 C C . LEU A 1 89 ? -6.473 25.438 0.028 1 94.25 89 LEU A C 1
ATOM 739 O O . LEU A 1 89 ? -6.723 26.641 0.154 1 94.25 89 LEU A O 1
ATOM 743 N N . MET A 1 90 ? -7.027 24.547 0.737 1 95.06 90 MET A N 1
ATOM 744 C CA . MET A 1 90 ? -8.078 24.875 1.696 1 95.06 90 MET A CA 1
ATOM 745 C C . MET A 1 90 ? -7.547 25.75 2.816 1 95.06 90 MET A C 1
ATOM 747 O O . MET A 1 90 ? -8.234 26.672 3.273 1 95.06 90 MET A O 1
ATOM 751 N N . ILE A 1 91 ? -6.383 25.516 3.238 1 94.38 91 ILE A N 1
ATOM 752 C CA . ILE A 1 91 ? -5.75 26.328 4.27 1 94.38 91 ILE A CA 1
ATOM 753 C C . ILE A 1 91 ? -5.551 27.75 3.756 1 94.38 91 ILE A C 1
ATOM 755 O O . ILE A 1 91 ? -5.867 28.719 4.453 1 94.38 91 ILE A O 1
ATOM 759 N N . HIS A 1 92 ? -5.008 27.859 2.635 1 90.94 92 HIS A N 1
ATOM 760 C CA . HIS A 1 92 ? -4.789 29.172 2.037 1 90.94 92 HIS A CA 1
ATOM 761 C C . HIS A 1 92 ? -6.109 29.922 1.855 1 90.94 92 HIS A C 1
ATOM 763 O O . HIS A 1 92 ? -6.176 31.141 2.074 1 90.94 92 HIS A O 1
ATOM 769 N N . GLU A 1 93 ? -7.109 29.219 1.466 1 90.19 93 GLU A N 1
ATOM 770 C CA . GLU A 1 93 ? -8.414 29.828 1.257 1 90.19 93 GLU A CA 1
ATOM 771 C C . GLU A 1 93 ? -9.008 30.328 2.572 1 90.19 93 GLU A C 1
ATOM 773 O O . GLU A 1 93 ? -9.633 31.391 2.617 1 90.19 93 GLU A O 1
ATOM 778 N N . LYS A 1 94 ? -8.859 29.578 3.523 1 91.81 94 LYS A N 1
ATOM 779 C CA . LYS A 1 94 ? -9.477 29.875 4.809 1 91.81 94 LYS A CA 1
ATOM 780 C C . LYS A 1 94 ? -8.727 30.984 5.535 1 91.81 94 LYS A C 1
ATOM 782 O O . LYS A 1 94 ? -9.336 31.859 6.16 1 91.81 94 LYS A O 1
ATOM 787 N N . TRP A 1 95 ? -7.457 30.953 5.496 1 88.31 95 TRP A N 1
ATOM 788 C CA . TRP A 1 95 ? -6.688 31.859 6.344 1 88.31 95 TRP A CA 1
ATOM 789 C C . TRP A 1 95 ? -5.703 32.688 5.512 1 88.31 95 TRP A C 1
ATOM 791 O O . TRP A 1 95 ? -5.023 33.562 6.039 1 88.31 95 TRP A O 1
ATOM 801 N N . GLY A 1 96 ? -5.578 32.281 4.25 1 78.62 96 GLY A N 1
ATOM 802 C CA . GLY A 1 96 ? -4.609 33 3.426 1 78.62 96 GLY A CA 1
ATOM 803 C C . GLY A 1 96 ? -5.031 34.406 3.088 1 78.62 96 GLY A C 1
ATOM 804 O O . GLY A 1 96 ? -6.223 34.719 3.107 1 78.62 96 GLY A O 1
ATOM 805 N N . ASN A 1 97 ? -4.094 35.344 3.326 1 64.94 97 ASN A N 1
ATOM 806 C CA . ASN A 1 97 ? -4.324 36.719 2.873 1 64.94 97 ASN A CA 1
ATOM 807 C C . ASN A 1 97 ? -4.242 36.812 1.354 1 64.94 97 ASN A C 1
ATOM 809 O O . ASN A 1 97 ? -3.494 36.062 0.713 1 64.94 97 ASN A O 1
ATOM 813 N N . MET A 1 98 ? -5.348 37.438 0.705 1 55.06 98 MET A N 1
ATOM 814 C CA . MET A 1 98 ? -5.477 37.719 -0.72 1 55.06 98 MET A CA 1
ATOM 815 C C . MET A 1 98 ? -4.141 38.156 -1.31 1 55.06 98 MET A C 1
ATOM 817 O O . MET A 1 98 ? -3.873 37.938 -2.49 1 55.06 98 MET A O 1
ATOM 821 N N . LYS A 1 99 ? -3.371 38.875 -0.503 1 51.5 99 LYS A N 1
ATOM 822 C CA . LYS A 1 99 ? -2.23 39.562 -1.097 1 51.5 99 LYS A CA 1
ATOM 823 C C . LYS A 1 99 ? -1.167 38.594 -1.562 1 51.5 99 LYS A C 1
ATOM 825 O O . LYS A 1 99 ? -0.358 38.906 -2.438 1 51.5 99 LYS A O 1
ATOM 830 N N . TYR A 1 100 ? -1.079 37.5 -1.053 1 53 100 TYR A N 1
ATOM 831 C CA . TYR A 1 100 ? -0.024 36.562 -1.425 1 53 100 TYR A CA 1
ATOM 832 C C . TYR A 1 100 ? -0.598 35.344 -2.168 1 53 100 TYR A C 1
ATOM 834 O O . TYR A 1 100 ? -0.091 34.25 -2.039 1 53 100 TYR A O 1
ATOM 842 N N . LYS A 1 101 ? -1.702 35.625 -2.797 1 51.47 101 LYS A N 1
ATOM 843 C CA . LYS A 1 101 ? -2.537 34.656 -3.488 1 51.47 101 LYS A CA 1
ATOM 844 C C . LYS A 1 101 ? -1.693 33.719 -4.363 1 51.47 101 LYS A C 1
ATOM 846 O O . LYS A 1 101 ? -1.987 32.531 -4.484 1 51.47 101 LYS A O 1
ATOM 851 N N . TYR A 1 102 ? -0.744 34.406 -5.078 1 52.09 102 TYR A N 1
ATOM 852 C CA . TYR A 1 102 ? -0.096 33.688 -6.168 1 52.09 102 TYR A CA 1
ATOM 853 C C . TYR A 1 102 ? 1.167 33 -5.684 1 52.09 102 TYR A C 1
ATOM 855 O O . TYR A 1 102 ? 1.836 32.281 -6.453 1 52.09 102 TYR A O 1
ATOM 863 N N . ARG A 1 103 ? 1.629 33.312 -4.43 1 55.88 103 ARG A N 1
ATOM 864 C CA . ARG A 1 103 ? 2.955 32.812 -4.09 1 55.88 103 ARG A CA 1
ATOM 865 C C . ARG A 1 103 ? 2.881 31.375 -3.568 1 55.88 103 ARG A C 1
ATOM 867 O O . ARG A 1 103 ? 1.84 30.938 -3.07 1 55.88 103 ARG A O 1
ATOM 874 N N . ASN A 1 104 ? 4.105 30.719 -3.34 1 62.06 104 ASN A N 1
ATOM 875 C CA . ASN A 1 104 ? 4.434 29.344 -3.016 1 62.06 104 ASN A CA 1
ATOM 876 C C . ASN A 1 104 ? 3.355 28.688 -2.154 1 62.06 104 ASN A C 1
ATOM 878 O O . ASN A 1 104 ? 3.365 28.828 -0.93 1 62.06 104 ASN A O 1
ATOM 882 N N . ARG A 1 105 ? 2.385 28.188 -2.742 1 75.62 105 ARG A N 1
ATOM 883 C CA . ARG A 1 105 ? 1.162 27.656 -2.156 1 75.62 105 ARG A CA 1
ATOM 884 C C . ARG A 1 105 ? 1.418 26.297 -1.506 1 75.62 105 ARG A C 1
ATOM 886 O O . ARG A 1 105 ? 0.484 25.641 -1.039 1 75.62 105 ARG A O 1
ATOM 893 N N . GLN A 1 106 ? 2.754 26.062 -1.437 1 87.56 106 GLN A N 1
ATOM 894 C CA . GLN A 1 106 ? 3.027 24.781 -0.784 1 87.56 106 GLN A CA 1
ATOM 895 C C . GLN A 1 106 ? 3.064 24.938 0.734 1 87.56 106 GLN A C 1
ATOM 897 O O . GLN A 1 106 ? 3.869 25.703 1.266 1 87.56 106 GLN A O 1
ATOM 902 N N . PHE A 1 107 ? 2.281 24.297 1.392 1 94.25 107 PHE A N 1
ATOM 903 C CA . PHE A 1 107 ? 2.176 24.375 2.844 1 94.25 107 PHE A CA 1
ATOM 904 C C . PHE A 1 107 ? 3.029 23.312 3.508 1 94.25 107 PHE A C 1
ATOM 906 O O . PHE A 1 107 ? 3.631 23.547 4.559 1 94.25 107 PHE A O 1
ATOM 913 N N . TRP A 1 108 ? 3.1 22.203 2.834 1 96.62 108 TRP A N 1
ATOM 914 C CA . TRP A 1 108 ? 3.74 21.031 3.422 1 96.62 108 TRP A CA 1
ATOM 915 C C . TRP A 1 108 ? 5.125 20.812 2.826 1 96.62 108 TRP A C 1
ATOM 917 O O . TRP A 1 108 ? 5.371 21.141 1.664 1 96.62 108 TRP A O 1
ATOM 927 N N . CYS A 1 109 ? 6.016 20.125 3.727 1 94.62 109 CYS A N 1
ATOM 928 C CA . CYS A 1 109 ? 7.242 19.562 3.174 1 94.62 109 CYS A CA 1
ATOM 929 C C . CYS A 1 109 ? 6.934 18.578 2.059 1 94.62 109 CYS A C 1
ATOM 931 O O . CYS A 1 109 ? 5.898 17.906 2.088 1 94.62 109 CYS A O 1
ATOM 933 N N . ARG A 1 110 ? 7.855 18.438 1.141 1 94.19 110 ARG A N 1
ATOM 934 C CA . ARG A 1 110 ? 7.656 17.547 0.005 1 94.19 110 ARG A CA 1
ATOM 935 C C . ARG A 1 110 ? 7.605 16.094 0.458 1 94.19 110 ARG A C 1
ATOM 937 O O . ARG A 1 110 ? 6.715 15.336 0.052 1 94.19 110 ARG A O 1
ATOM 944 N N . GLY A 1 111 ? 8.562 15.734 1.279 1 95.12 111 GLY A N 1
ATOM 945 C CA . GLY A 1 111 ? 8.672 14.352 1.72 1 95.12 111 GLY A CA 1
ATOM 946 C C . GLY A 1 111 ? 7.707 14.008 2.84 1 95.12 111 GLY A C 1
ATOM 947 O O . GLY A 1 111 ? 7.066 14.891 3.412 1 95.12 111 GLY A O 1
ATOM 948 N N . TYR A 1 112 ? 7.488 12.742 3.055 1 96.31 112 TYR A N 1
ATOM 949 C CA . TYR A 1 112 ? 6.715 12.172 4.152 1 96.31 112 TYR A CA 1
ATOM 950 C C . TYR A 1 112 ? 7.211 10.773 4.504 1 96.31 112 TYR A C 1
ATOM 952 O O . TYR A 1 112 ? 7.996 10.188 3.758 1 96.31 112 TYR A O 1
ATOM 960 N N . TYR A 1 113 ? 6.883 10.344 5.656 1 94.75 113 TYR A N 1
ATOM 961 C CA . TYR A 1 113 ? 7.184 8.984 6.082 1 94.75 113 TYR A CA 1
ATOM 962 C C . TYR A 1 113 ? 5.945 8.102 6 1 94.75 113 TYR A C 1
ATOM 964 O O . TYR A 1 113 ? 4.844 8.531 6.359 1 94.75 113 TYR A O 1
ATOM 972 N N . VAL A 1 114 ? 6.145 6.883 5.473 1 96.44 114 VAL A N 1
ATOM 973 C CA . VAL A 1 114 ? 5.02 5.949 5.445 1 96.44 114 VAL A CA 1
ATOM 974 C C . VAL A 1 114 ? 5.512 4.539 5.754 1 96.44 114 VAL A C 1
ATOM 976 O O . VAL A 1 114 ? 6.562 4.117 5.262 1 96.44 114 VAL A O 1
ATOM 979 N N . SER A 1 115 ? 4.77 3.855 6.59 1 93.69 115 SER A N 1
ATOM 980 C CA . SER A 1 115 ? 5.027 2.449 6.887 1 93.69 115 SER A CA 1
ATOM 981 C C . SER A 1 115 ? 3.725 1.664 7.012 1 93.69 115 SER A C 1
ATOM 983 O O . SER A 1 115 ? 2.701 2.211 7.43 1 93.69 115 SER A O 1
ATOM 985 N N . THR A 1 116 ? 3.76 0.429 6.605 1 95.31 116 THR A N 1
ATOM 986 C CA . THR A 1 116 ? 2.596 -0.437 6.754 1 95.31 116 THR A CA 1
ATOM 987 C C . THR A 1 116 ? 2.447 -0.896 8.203 1 95.31 116 THR A C 1
ATOM 989 O O . THR A 1 116 ? 3.436 -0.996 8.93 1 95.31 116 THR A O 1
ATOM 992 N N . VAL A 1 117 ? 1.235 -1.094 8.555 1 91.56 117 VAL A N 1
ATOM 993 C CA . VAL A 1 117 ? 0.849 -1.61 9.867 1 91.56 117 VAL A CA 1
ATOM 994 C C . VAL A 1 117 ? 0.021 -2.883 9.695 1 91.56 117 VAL A C 1
ATOM 996 O O . VAL A 1 117 ? -0.811 -2.973 8.789 1 91.56 117 VAL A O 1
ATOM 999 N N . GLY A 1 118 ? 0.215 -3.799 10.43 1 85.94 118 GLY A N 1
ATOM 1000 C CA . GLY A 1 118 ? -0.562 -5.023 10.344 1 85.94 118 GLY A CA 1
ATOM 1001 C C . GLY A 1 118 ? 0.055 -6.176 11.109 1 85.94 118 GLY A C 1
ATOM 1002 O O . GLY A 1 118 ? 0.71 -5.969 12.133 1 85.94 118 GLY A O 1
ATOM 1003 N N . LYS A 1 119 ? -0.49 -7.344 10.68 1 73.19 119 LYS A N 1
ATOM 1004 C CA . LYS A 1 119 ? -0.035 -8.555 11.352 1 73.19 119 LYS A CA 1
ATOM 1005 C C . LYS A 1 119 ? 1.489 -8.641 11.367 1 73.19 119 LYS A C 1
ATOM 1007 O O . LYS A 1 119 ? 2.154 -8.086 10.484 1 73.19 119 LYS A O 1
ATOM 1012 N N . ASN A 1 120 ? 1.911 -9.172 12.5 1 65.62 120 ASN A N 1
ATOM 1013 C CA . ASN A 1 120 ? 3.354 -9.289 12.688 1 65.62 120 ASN A 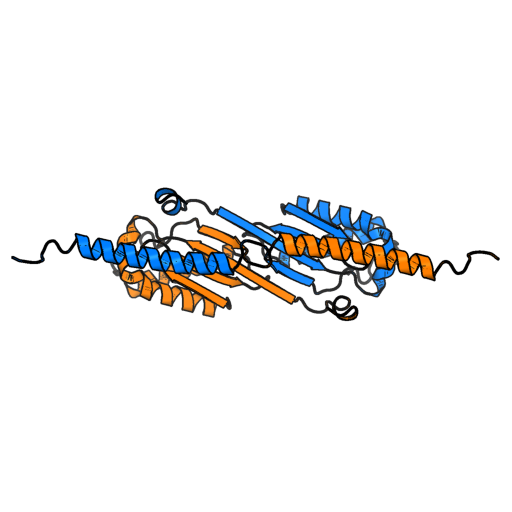CA 1
ATOM 1014 C C . ASN A 1 120 ? 4 -10.102 11.57 1 65.62 120 ASN A C 1
ATOM 1016 O O . ASN A 1 120 ? 3.576 -11.227 11.289 1 65.62 120 ASN A O 1
ATOM 1020 N N . GLU A 1 121 ? 4.906 -9.492 11.031 1 57.38 121 GLU A N 1
ATOM 1021 C CA . GLU A 1 121 ? 5.68 -10.102 9.961 1 57.38 121 GLU A CA 1
ATOM 1022 C C . GLU A 1 121 ? 6.082 -11.531 10.312 1 57.38 121 GLU A C 1
ATOM 1024 O O . GLU A 1 121 ? 5.996 -12.438 9.484 1 57.38 121 GLU A O 1
ATOM 1029 N N . LYS A 1 122 ? 6.566 -11.555 11.516 1 55.44 122 LYS A N 1
ATOM 1030 C CA . LYS A 1 122 ? 7.086 -12.844 11.945 1 55.44 122 LYS A CA 1
ATOM 1031 C C . LYS A 1 122 ? 5.992 -13.914 11.945 1 55.44 122 LYS A C 1
ATOM 1033 O O . LYS A 1 122 ? 6.23 -15.055 11.539 1 55.44 122 LYS A O 1
ATOM 1038 N N . LYS A 1 123 ? 4.844 -13.492 12.352 1 55.28 123 LYS A N 1
ATOM 1039 C CA . LYS A 1 123 ? 3.762 -14.469 12.43 1 55.28 123 LYS A CA 1
ATOM 1040 C C . LYS A 1 123 ? 3.32 -14.898 11.031 1 55.28 123 LYS A C 1
ATOM 1042 O O . LYS A 1 123 ? 3.061 -16.078 10.797 1 55.28 123 LYS A O 1
ATOM 1047 N N . ILE A 1 124 ? 3.383 -13.953 10.172 1 57 124 ILE A N 1
ATOM 1048 C CA . ILE A 1 124 ? 2.967 -14.281 8.812 1 57 124 ILE A CA 1
ATOM 1049 C C . ILE A 1 124 ? 4.027 -15.156 8.148 1 57 124 ILE A C 1
ATOM 1051 O O . ILE A 1 124 ? 3.701 -16.156 7.504 1 57 124 ILE A O 1
ATOM 1055 N N . ALA A 1 125 ? 5.215 -14.758 8.414 1 56.25 125 ALA A N 1
ATOM 1056 C CA . ALA A 1 125 ? 6.301 -15.57 7.879 1 56.25 125 ALA A CA 1
ATOM 1057 C C . ALA A 1 125 ? 6.246 -16.984 8.438 1 56.25 125 ALA A C 1
ATOM 1059 O O . ALA A 1 125 ? 6.453 -17.969 7.707 1 56.25 125 ALA A O 1
ATOM 1060 N N . GLU A 1 126 ? 6.031 -17.062 9.703 1 56.59 126 GLU A N 1
ATOM 1061 C CA . GLU A 1 126 ? 5.906 -18.359 10.352 1 56.59 126 GLU A CA 1
ATOM 1062 C C . GLU A 1 126 ? 4.727 -19.141 9.797 1 56.59 126 GLU A C 1
ATOM 1064 O O . GLU A 1 126 ? 4.812 -20.359 9.609 1 56.59 126 GLU A O 1
ATOM 1069 N N . TYR A 1 127 ? 3.73 -18.453 9.617 1 53.97 127 TYR A N 1
ATOM 1070 C CA . TYR A 1 127 ? 2.539 -19.078 9.047 1 53.97 127 TYR A CA 1
ATOM 1071 C C . TYR A 1 127 ? 2.828 -19.625 7.66 1 53.97 127 TYR A C 1
ATOM 1073 O O . TYR A 1 127 ? 2.455 -20.766 7.352 1 53.97 127 TYR A O 1
ATOM 1081 N N . ILE A 1 128 ? 3.49 -18.859 6.906 1 58.12 128 ILE A N 1
ATOM 1082 C CA . ILE A 1 128 ? 3.855 -19.312 5.562 1 58.12 128 ILE A CA 1
ATOM 1083 C C . ILE A 1 128 ? 4.785 -20.516 5.652 1 58.12 128 ILE A C 1
ATOM 1085 O O . ILE A 1 128 ? 4.613 -21.484 4.922 1 58.12 128 ILE A O 1
ATOM 1089 N N . LYS A 1 129 ? 5.652 -20.391 6.578 1 56.28 129 LYS A N 1
ATOM 1090 C CA . LYS A 1 129 ? 6.578 -21.5 6.781 1 56.28 129 LYS A CA 1
ATOM 1091 C C . LYS A 1 129 ? 5.852 -22.75 7.289 1 56.28 129 LYS A C 1
ATOM 1093 O O . LYS A 1 129 ? 6.152 -23.859 6.875 1 56.28 129 LYS A O 1
ATOM 1098 N N . GLN A 1 130 ? 5.02 -22.562 8.211 1 55.59 130 GLN A N 1
ATOM 1099 C CA . GLN A 1 130 ? 4.238 -23.656 8.773 1 55.59 130 GLN A CA 1
ATOM 1100 C C . GLN A 1 130 ? 3.338 -24.281 7.711 1 55.59 130 GLN A C 1
ATOM 1102 O O . GLN A 1 130 ? 3.18 -25.5 7.672 1 55.59 130 GLN A O 1
ATOM 1107 N N . GLN A 1 131 ? 2.715 -23.422 7.027 1 51.59 131 GLN A N 1
ATOM 1108 C CA . GLN A 1 131 ? 1.9 -23.969 5.941 1 51.59 131 GLN A CA 1
ATOM 1109 C C . GLN A 1 131 ? 2.74 -24.812 4.988 1 51.59 131 GLN A C 1
ATOM 1111 O O . GLN A 1 131 ? 2.27 -25.828 4.473 1 51.59 131 GLN A O 1
ATOM 1116 N N . LEU A 1 132 ? 3.947 -24.422 4.895 1 54.19 132 LEU A N 1
ATOM 1117 C CA . LEU A 1 132 ? 4.891 -25.219 4.125 1 54.19 132 LEU A CA 1
ATOM 1118 C C . LEU A 1 132 ? 5.102 -26.578 4.773 1 54.19 132 LEU A C 1
ATOM 1120 O O . LEU A 1 132 ? 5.168 -27.594 4.082 1 54.19 132 LEU A O 1
ATOM 1124 N N . SER A 1 133 ? 5.191 -26.438 6.043 1 53.09 133 SER A N 1
ATOM 1125 C CA . SER A 1 133 ? 5.406 -27.672 6.789 1 53.09 133 SER A CA 1
ATOM 1126 C C . SER A 1 133 ? 4.184 -28.578 6.711 1 53.09 133 SER A C 1
ATOM 1128 O O . SER A 1 133 ? 4.316 -29.797 6.586 1 53.09 133 SER A O 1
ATOM 1130 N N . GLU A 1 134 ? 3.135 -27.984 6.82 1 50.31 134 GLU A N 1
ATOM 1131 C CA . GLU A 1 134 ? 1.896 -28.766 6.754 1 50.31 134 GLU A CA 1
ATOM 1132 C C . GLU A 1 134 ? 1.669 -29.328 5.352 1 50.31 134 GLU A C 1
ATOM 1134 O O . GLU A 1 134 ? 1.219 -30.453 5.199 1 50.31 134 GLU A O 1
ATO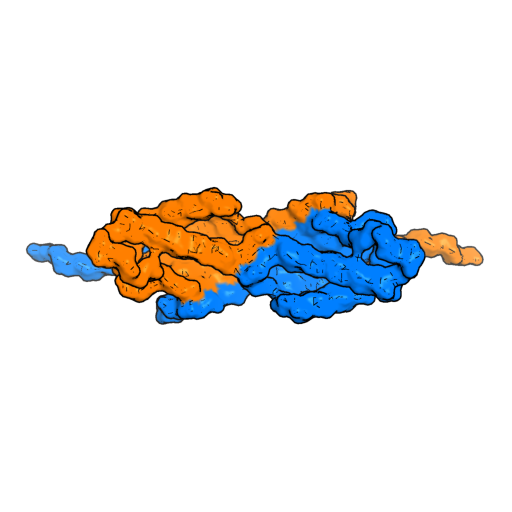M 1139 N N . ASP A 1 135 ? 1.873 -28.578 4.449 1 50.41 135 ASP A N 1
ATOM 1140 C CA . ASP A 1 135 ? 1.764 -29.031 3.068 1 50.41 135 ASP A CA 1
ATOM 1141 C C . ASP A 1 135 ? 2.775 -30.125 2.771 1 50.41 135 ASP A C 1
ATOM 1143 O O . ASP A 1 135 ? 2.471 -31.078 2.047 1 50.41 135 ASP A O 1
ATOM 1147 N N . HIS A 1 136 ? 3.939 -29.891 3.297 1 51.59 136 HIS A N 1
ATOM 1148 C CA . HIS A 1 136 ? 4.926 -30.969 3.199 1 51.59 136 HIS A CA 1
ATOM 1149 C C . HIS A 1 136 ? 4.41 -32.25 3.848 1 51.59 136 HIS A C 1
ATOM 1151 O O . HIS A 1 136 ? 4.609 -33.344 3.314 1 51.59 136 HIS A O 1
ATOM 1157 N N . MET A 1 137 ? 3.816 -31.984 4.926 1 46.03 137 MET A N 1
ATOM 1158 C CA . MET A 1 137 ? 3.279 -33.125 5.633 1 46.03 137 MET A CA 1
ATOM 1159 C C . MET A 1 137 ? 2.102 -33.75 4.875 1 46.03 137 MET A C 1
ATOM 1161 O O . MET A 1 137 ? 1.97 -34.969 4.793 1 46.03 137 MET A O 1
ATOM 1165 N N . ALA A 1 138 ? 1.313 -32.906 4.375 1 48.25 138 ALA A N 1
ATOM 1166 C CA . ALA A 1 138 ? 0.157 -33.406 3.623 1 48.25 138 ALA A CA 1
ATOM 1167 C C . ALA A 1 138 ? 0.589 -34.094 2.34 1 48.25 138 ALA A C 1
ATOM 1169 O O . ALA A 1 138 ? 0.029 -35.125 1.973 1 48.25 138 ALA A O 1
ATOM 1170 N N . GLU A 1 139 ? 1.516 -33.562 1.645 1 49.75 139 GLU A N 1
ATOM 1171 C CA . GLU A 1 139 ? 2.076 -34.25 0.48 1 49.75 139 GLU A CA 1
ATOM 1172 C C . GLU A 1 139 ? 2.66 -35.594 0.861 1 49.75 139 GLU A C 1
ATOM 1174 O O . GLU A 1 139 ? 2.514 -36.562 0.12 1 49.75 139 GLU A O 1
ATOM 1179 N N . GLN A 1 140 ? 3.322 -35.594 2.004 1 46.31 140 GLN A N 1
ATOM 1180 C CA . GLN A 1 140 ? 3.873 -36.844 2.488 1 46.31 140 GLN A CA 1
ATOM 1181 C C . GLN A 1 140 ? 2.762 -37.844 2.801 1 46.31 140 GLN A C 1
ATOM 1183 O O . GLN A 1 140 ? 2.889 -39.031 2.502 1 46.31 140 GLN A O 1
ATOM 1188 N N . LEU A 1 141 ? 1.741 -37.312 3.264 1 45.91 141 LEU A N 1
ATOM 1189 C CA . LEU A 1 141 ? 0.63 -38.219 3.594 1 45.91 141 LEU A CA 1
ATOM 1190 C C . LEU A 1 141 ? -0.08 -38.688 2.33 1 45.91 141 LEU A C 1
ATOM 1192 O O . LEU A 1 141 ? -0.483 -39.844 2.238 1 45.91 141 LEU A O 1
ATOM 1196 N N . THR A 1 142 ? -0.261 -37.781 1.427 1 46.62 142 THR A N 1
ATOM 1197 C CA . THR A 1 142 ? -0.88 -38.188 0.164 1 46.62 142 THR A CA 1
ATOM 1198 C C . THR A 1 142 ? 0.011 -39.156 -0.595 1 46.62 142 THR A C 1
ATOM 1200 O O . THR A 1 142 ? -0.485 -40.094 -1.238 1 46.62 142 THR A O 1
ATOM 1203 N N . LEU A 1 143 ? 1.289 -38.906 -0.587 1 45.12 143 LEU A N 1
ATOM 1204 C CA . LEU A 1 143 ? 2.201 -39.875 -1.171 1 45.12 143 LEU A CA 1
ATOM 1205 C C . LEU A 1 143 ? 2.102 -41.219 -0.446 1 45.12 143 LEU A C 1
ATOM 1207 O O . LEU A 1 143 ? 2.184 -42.281 -1.073 1 45.12 143 LEU A O 1
ATOM 1211 N N . GLU A 1 144 ? 1.916 -41.156 0.797 1 46.81 144 GLU A N 1
ATOM 1212 C CA . GLU A 1 144 ? 1.818 -42.406 1.534 1 46.81 144 GLU A CA 1
ATOM 1213 C C . GLU A 1 144 ? 0.515 -43.125 1.217 1 46.81 144 GLU A C 1
ATOM 1215 O O . GLU A 1 144 ? 0.477 -44.375 1.179 1 46.81 144 GLU A O 1
ATOM 1220 N N . VAL A 1 145 ? -0.535 -42.469 0.939 1 48.34 145 VAL A N 1
ATOM 1221 C CA . VAL A 1 145 ? -1.81 -43.125 0.678 1 48.34 145 VAL A CA 1
ATOM 1222 C C . VAL A 1 145 ? -1.818 -43.688 -0.742 1 48.34 145 VAL A C 1
ATOM 1224 O O . VAL A 1 145 ? -2.389 -44.75 -0.991 1 48.34 145 VAL A O 1
ATOM 1227 N N . ILE A 1 146 ? -1.198 -42.969 -1.655 1 45.34 146 ILE A N 1
ATOM 1228 C CA . ILE A 1 146 ? -1.324 -43.406 -3.039 1 45.34 146 ILE A CA 1
ATOM 1229 C C . ILE A 1 146 ? -0.377 -44.594 -3.293 1 45.34 146 ILE A C 1
ATOM 1231 O O . ILE A 1 146 ? -0.317 -45.125 -4.406 1 45.34 146 ILE A O 1
ATOM 1235 N N . ASP A 1 147 ? 0.541 -44.812 -2.377 1 39.75 147 ASP A N 1
ATOM 1236 C CA . ASP A 1 147 ? 1.278 -46 -2.848 1 39.75 147 ASP A CA 1
ATOM 1237 C C . ASP A 1 147 ? 0.384 -47.219 -2.885 1 39.75 147 ASP A C 1
ATOM 1239 O O . ASP A 1 147 ? 0.28 -47.938 -1.896 1 39.75 147 ASP A O 1
ATOM 1243 N N . PRO A 1 148 ? -0.757 -47.125 -3.539 1 40.91 148 PRO A N 1
ATOM 1244 C CA . PRO A 1 148 ? -1.457 -48.406 -3.617 1 40.91 148 PRO A CA 1
ATOM 1245 C C . PRO A 1 148 ? -0.598 -49.5 -4.234 1 40.91 148 PRO A C 1
ATOM 1247 O O . PRO A 1 148 ? -0.963 -50.688 -4.176 1 40.91 148 PRO A O 1
ATOM 1250 N N . PHE A 1 149 ? 0.349 -49.156 -5.203 1 36.22 149 PHE A N 1
ATOM 1251 C CA . PHE A 1 149 ? 1.026 -50.219 -5.938 1 36.22 149 PHE A CA 1
ATOM 1252 C C . PHE A 1 149 ? 2.184 -50.812 -5.125 1 36.22 149 PHE A C 1
ATOM 1254 O O . PHE A 1 149 ? 3.016 -51.531 -5.652 1 36.22 149 PHE A O 1
ATOM 1261 N N . GLY A 1 150 ? 2.506 -50.438 -3.883 1 37.09 150 GLY A N 1
ATOM 1262 C CA . GLY A 1 150 ? 3.445 -51.312 -3.211 1 37.09 150 GLY A CA 1
ATOM 1263 C C . GLY A 1 150 ? 3.035 -52.781 -3.268 1 37.09 150 GLY A C 1
ATOM 1264 O O . GLY A 1 150 ? 1.902 -53.125 -2.924 1 37.09 150 GLY A O 1
ATOM 1265 N N . ASN A 1 151 ? 3.488 -53.469 -4.281 1 36.53 151 ASN A N 1
ATOM 1266 C CA . ASN A 1 151 ? 3.438 -54.906 -4.469 1 36.53 151 ASN A CA 1
ATOM 1267 C C . ASN A 1 151 ? 3.598 -55.656 -3.146 1 36.53 151 ASN A C 1
ATOM 1269 O O . ASN A 1 151 ? 4.359 -55.219 -2.277 1 36.53 151 ASN A O 1
ATOM 1273 N N . LYS A 1 152 ? 2.715 -56.688 -2.885 1 31.64 152 LYS A N 1
ATOM 1274 C CA . LYS A 1 152 ? 3.143 -58 -2.441 1 31.64 152 LYS A CA 1
ATOM 1275 C C . LYS A 1 152 ? 4.066 -58.656 -3.467 1 31.64 152 LYS A C 1
ATOM 1277 O O . LYS A 1 152 ? 3.92 -58.438 -4.672 1 31.64 152 LYS A O 1
ATOM 1282 N N . MET B 1 1 ? 14.93 8.812 17.688 1 27.86 1 MET B N 1
ATOM 1283 C CA . MET B 1 1 ? 14.969 9.516 16.406 1 27.86 1 MET B CA 1
ATOM 1284 C C . MET B 1 1 ? 15.211 11.008 16.609 1 27.86 1 MET B C 1
ATOM 1286 O O . MET B 1 1 ? 14.445 11.672 17.312 1 27.86 1 MET B O 1
ATOM 1290 N N . GLN B 1 2 ? 16.375 11.586 16.5 1 33.03 2 GLN B N 1
ATOM 1291 C CA . GLN B 1 2 ? 16.781 12.922 16.938 1 33.03 2 GLN B CA 1
ATOM 1292 C C . GLN B 1 2 ? 15.867 13.992 16.344 1 33.03 2 GLN B C 1
ATOM 1294 O O . GLN B 1 2 ? 15.391 13.852 15.211 1 33.03 2 GLN B O 1
ATOM 1299 N N . LYS B 1 3 ? 15.477 15.109 17 1 41.81 3 LYS B N 1
ATOM 1300 C CA . LYS B 1 3 ? 14.641 16.281 16.812 1 41.81 3 LYS B CA 1
ATOM 1301 C C . LYS B 1 3 ? 14.727 16.812 15.383 1 41.81 3 LYS B C 1
ATOM 1303 O O . LYS B 1 3 ? 13.711 17.172 14.789 1 41.81 3 LYS B O 1
ATOM 1308 N N . ASN B 1 4 ? 15.906 16.938 14.859 1 41.91 4 ASN B N 1
ATOM 1309 C CA . ASN B 1 4 ? 16.25 17.641 13.625 1 41.91 4 ASN B CA 1
ATOM 1310 C C . ASN B 1 4 ? 15.75 16.859 12.398 1 41.91 4 ASN B C 1
ATOM 1312 O O . ASN B 1 4 ? 15.625 17.422 11.312 1 41.91 4 ASN B O 1
ATOM 1316 N N . ASP B 1 5 ? 15.734 15.57 12.539 1 44.22 5 ASP B N 1
ATOM 1317 C CA . ASP B 1 5 ? 15.586 14.781 11.32 1 44.22 5 ASP B CA 1
ATOM 1318 C C . ASP B 1 5 ? 14.133 14.797 10.828 1 44.22 5 ASP B C 1
ATOM 1320 O O . ASP B 1 5 ? 13.867 14.508 9.664 1 44.22 5 ASP B O 1
ATOM 1324 N N . ILE B 1 6 ? 13.188 14.953 11.711 1 46.53 6 ILE B N 1
ATOM 1325 C CA . ILE B 1 6 ? 11.805 14.969 11.25 1 46.53 6 ILE B CA 1
ATOM 1326 C C . ILE B 1 6 ? 11.531 16.266 10.484 1 46.53 6 ILE B C 1
ATOM 1328 O O . ILE B 1 6 ? 10.68 16.297 9.594 1 46.53 6 ILE B O 1
ATOM 1332 N N . HIS B 1 7 ? 12.203 17.375 10.883 1 49.25 7 HIS B N 1
ATOM 1333 C CA . HIS B 1 7 ? 11.898 18.688 10.344 1 49.25 7 HIS B CA 1
ATOM 1334 C C . HIS B 1 7 ? 12.203 18.75 8.852 1 49.25 7 HIS B C 1
ATOM 1336 O O . HIS B 1 7 ? 11.633 19.578 8.133 1 49.25 7 HIS B O 1
ATOM 1342 N N . SER B 1 8 ? 13.172 17.938 8.344 1 57.28 8 SER B N 1
ATOM 1343 C CA . SER B 1 8 ? 13.438 18.188 6.934 1 57.28 8 SER B CA 1
ATOM 1344 C C . SER B 1 8 ? 13.016 17 6.074 1 57.28 8 SER B C 1
ATOM 1346 O O . SER B 1 8 ? 13.859 16.188 5.656 1 57.28 8 SER B O 1
ATOM 1348 N N . LEU B 1 9 ? 11.734 16.672 6.254 1 66.44 9 LEU B N 1
ATOM 1349 C CA . LEU B 1 9 ? 11.367 15.586 5.344 1 66.44 9 LEU B CA 1
ATOM 1350 C C . LEU B 1 9 ? 11.445 16.047 3.891 1 66.44 9 LEU B C 1
ATOM 1352 O O . LEU B 1 9 ? 10.414 16.234 3.24 1 66.44 9 LEU B O 1
ATOM 1356 N N . SER B 1 10 ? 12.633 16.25 3.404 1 77 10 SER B N 1
ATOM 1357 C CA . SER B 1 10 ? 12.828 16.656 2.012 1 77 10 SER B CA 1
ATOM 1358 C C . SER B 1 10 ? 12.602 15.469 1.07 1 77 10 SER B C 1
ATOM 1360 O O . SER B 1 10 ? 12.148 15.656 -0.063 1 77 10 SER B O 1
ATOM 1362 N N . HIS B 1 11 ? 12.828 14.281 1.69 1 89.62 11 HIS B N 1
ATOM 1363 C CA . HIS B 1 11 ? 12.625 13.078 0.891 1 89.62 11 HIS B CA 1
ATOM 1364 C C . HIS B 1 11 ? 11.68 12.109 1.584 1 89.62 11 HIS B C 1
ATOM 1366 O O . HIS B 1 11 ? 11.602 12.086 2.814 1 89.62 11 HIS B O 1
ATOM 1372 N N . THR B 1 12 ? 11 11.438 0.701 1 94.38 12 THR B N 1
ATOM 1373 C CA . THR B 1 12 ? 10.07 10.445 1.227 1 94.38 12 THR B CA 1
ATOM 1374 C C . THR B 1 12 ? 10.828 9.219 1.746 1 94.38 12 THR B C 1
ATOM 1376 O O . THR B 1 12 ? 11.742 8.727 1.087 1 94.38 12 THR B O 1
ATOM 1379 N N . LYS B 1 13 ? 10.562 8.766 2.918 1 94.56 13 LYS B N 1
ATOM 1380 C CA . LYS B 1 13 ? 11.023 7.508 3.492 1 94.56 13 LYS B CA 1
ATOM 1381 C C . LYS B 1 13 ? 9.875 6.512 3.627 1 94.56 13 LYS B C 1
ATOM 1383 O O . LYS B 1 13 ? 8.766 6.887 4.008 1 94.56 13 LYS B O 1
ATOM 1388 N N . TRP B 1 14 ? 10.164 5.207 3.236 1 94.88 14 TRP B N 1
ATOM 1389 C CA . TRP B 1 14 ? 9.031 4.289 3.227 1 94.88 14 TRP B CA 1
ATOM 1390 C C . TRP B 1 14 ? 9.477 2.875 3.594 1 94.88 14 TRP B C 1
ATOM 1392 O O . TRP B 1 14 ? 10.625 2.496 3.352 1 94.88 14 TRP B O 1
ATOM 1402 N N . GLU B 1 15 ? 8.656 2.17 4.297 1 94.06 15 GLU B N 1
ATOM 1403 C CA . GLU B 1 15 ? 8.711 0.738 4.574 1 94.06 15 GLU B CA 1
ATOM 1404 C C . GLU B 1 15 ? 7.34 0.088 4.402 1 94.06 15 GLU B C 1
ATOM 1406 O O . GLU B 1 15 ? 6.527 0.089 5.328 1 94.06 15 GLU B O 1
ATOM 1411 N N . CYS B 1 16 ? 7.07 -0.463 3.223 1 96.25 16 CYS B N 1
ATOM 1412 C CA . CYS B 1 16 ? 5.754 -0.999 2.896 1 96.25 16 CYS B CA 1
ATOM 1413 C C . CYS B 1 16 ? 5.844 -2.469 2.502 1 96.25 16 CYS B C 1
ATOM 1415 O O . CYS B 1 16 ? 6.379 -2.799 1.442 1 96.25 16 CYS B O 1
ATOM 1417 N N . LYS B 1 17 ? 5.297 -3.293 3.387 1 95.5 17 LYS B N 1
ATOM 1418 C CA . LYS B 1 17 ? 5.328 -4.734 3.166 1 95.5 17 LYS B CA 1
ATOM 1419 C C . LYS B 1 17 ? 3.916 -5.312 3.109 1 95.5 17 LYS B C 1
ATOM 1421 O O . LYS B 1 17 ? 3.039 -4.898 3.873 1 95.5 17 LYS B O 1
ATOM 1426 N N . TYR B 1 18 ? 3.76 -6.254 2.23 1 96.38 18 TYR B N 1
ATOM 1427 C CA . TYR B 1 18 ? 2.438 -6.824 1.995 1 96.38 18 TYR B CA 1
ATOM 1428 C C . TYR B 1 18 ? 2.5 -8.344 1.945 1 96.38 18 TYR B C 1
ATOM 1430 O O . TYR B 1 18 ? 3.4 -8.914 1.326 1 96.38 18 TYR B O 1
ATOM 1438 N N . HIS B 1 19 ? 1.592 -8.961 2.637 1 94.94 19 HIS B N 1
ATOM 1439 C CA . HIS B 1 19 ? 1.305 -10.375 2.449 1 94.94 19 HIS B CA 1
ATOM 1440 C C . HIS B 1 19 ? 0.201 -10.586 1.416 1 94.94 19 HIS B C 1
ATOM 1442 O O . HIS B 1 19 ? -0.902 -10.055 1.567 1 94.94 19 HIS B O 1
ATOM 1448 N N . ILE B 1 20 ? 0.456 -11.328 0.322 1 96.62 20 ILE B N 1
ATOM 1449 C CA . ILE B 1 20 ? -0.501 -11.508 -0.764 1 96.62 20 ILE B CA 1
ATOM 1450 C C . ILE B 1 20 ? -0.697 -12.992 -1.036 1 96.62 20 ILE B C 1
ATOM 1452 O O . ILE B 1 20 ? 0.271 -13.758 -1.076 1 96.62 20 ILE B O 1
ATOM 1456 N N . VAL B 1 21 ? -2.002 -13.344 -1.239 1 95.62 21 VAL B N 1
ATOM 1457 C CA . VAL B 1 21 ? -2.346 -14.727 -1.566 1 95.62 21 VAL B CA 1
ATOM 1458 C C . VAL B 1 21 ? -3.193 -14.758 -2.836 1 95.62 21 VAL B C 1
ATOM 1460 O O . VAL B 1 21 ? -4.164 -14.008 -2.963 1 95.62 21 VAL B O 1
ATOM 1463 N N . PHE B 1 22 ? -2.812 -15.555 -3.783 1 96.06 22 PHE B N 1
ATOM 1464 C CA . PHE B 1 22 ? -3.602 -15.727 -4.996 1 96.06 22 PHE B CA 1
ATOM 1465 C C . PHE B 1 22 ? -3.516 -17.172 -5.496 1 96.06 22 PHE B C 1
ATOM 1467 O O . PHE B 1 22 ? -2.602 -17.906 -5.125 1 96.06 22 PHE B O 1
ATOM 1474 N N . ALA B 1 23 ? -4.512 -17.562 -6.273 1 95.94 23 ALA B N 1
ATOM 1475 C CA . ALA B 1 23 ? -4.652 -18.969 -6.637 1 95.94 23 ALA B CA 1
ATOM 1476 C C . ALA B 1 23 ? -5.027 -19.125 -8.109 1 95.94 23 ALA B C 1
ATOM 1478 O O . ALA B 1 23 ? -5.641 -18.234 -8.695 1 95.94 23 ALA B O 1
ATOM 1479 N N . PRO B 1 24 ? -4.625 -20.297 -8.656 1 95.25 24 PRO B N 1
ATOM 1480 C CA . PRO B 1 24 ? -5.09 -20.578 -10.016 1 95.25 24 PRO B CA 1
ATOM 1481 C C . PRO B 1 24 ? -6.59 -20.875 -10.078 1 95.25 24 PRO B C 1
ATOM 1483 O O . PRO B 1 24 ? -7.203 -21.203 -9.062 1 95.25 24 PRO B O 1
ATOM 1486 N N . LYS B 1 25 ? -7.078 -20.672 -11.273 1 91.69 25 LYS B N 1
ATOM 1487 C CA . LYS B 1 25 ? -8.445 -21.125 -11.508 1 91.69 25 LYS B CA 1
ATOM 1488 C C . LYS B 1 25 ? -8.578 -22.625 -11.258 1 91.69 25 LYS B C 1
ATOM 1490 O O . LYS B 1 25 ? -7.621 -23.375 -11.445 1 91.69 25 LYS B O 1
ATOM 1495 N N . TYR B 1 26 ? -9.789 -23.062 -10.945 1 88.25 26 TYR B N 1
ATOM 1496 C CA . TYR B 1 26 ? -10.039 -24.438 -10.57 1 88.25 26 TYR B CA 1
ATOM 1497 C C . TYR B 1 26 ? -9.523 -25.406 -11.633 1 88.25 26 TYR B C 1
ATOM 1499 O O . TYR B 1 26 ? -8.875 -26.391 -11.32 1 88.25 26 TYR B O 1
ATOM 1507 N N . ARG B 1 27 ? -9.781 -25.125 -12.883 1 87.88 27 ARG B N 1
ATOM 1508 C CA . ARG B 1 27 ? -9.422 -26.031 -13.977 1 87.88 27 ARG B CA 1
ATOM 1509 C C . ARG B 1 27 ? -7.914 -26.078 -14.164 1 87.88 27 ARG B C 1
ATOM 1511 O O . ARG B 1 27 ? -7.402 -26.969 -14.852 1 87.88 27 ARG B O 1
ATOM 1518 N N . ARG B 1 28 ? -7.246 -25.188 -13.547 1 91.62 28 ARG B N 1
ATOM 1519 C CA . ARG B 1 28 ? -5.793 -25.109 -13.695 1 91.62 28 ARG B CA 1
ATOM 1520 C C . ARG B 1 28 ? -5.094 -25.672 -12.461 1 91.62 28 ARG B C 1
ATOM 1522 O O . ARG B 1 28 ? -3.861 -25.719 -12.406 1 91.62 28 ARG B O 1
ATOM 1529 N N . ASN B 1 29 ? -5.777 -26.156 -11.539 1 90.38 29 ASN B N 1
ATOM 1530 C CA . ASN B 1 29 ? -5.25 -26.547 -10.234 1 90.38 29 ASN B CA 1
ATOM 1531 C C . ASN B 1 29 ? -4.277 -27.719 -10.344 1 90.38 29 ASN B C 1
ATOM 1533 O O . ASN B 1 29 ? -3.234 -27.719 -9.688 1 90.38 29 ASN B O 1
ATOM 1537 N N . VAL B 1 30 ? -4.637 -28.719 -11.062 1 91 30 VAL B N 1
ATOM 1538 C CA . VAL B 1 30 ? -3.791 -29.891 -11.188 1 91 30 VAL B CA 1
ATOM 1539 C C . VAL B 1 30 ? -2.465 -29.516 -11.844 1 91 30 VAL B C 1
ATOM 1541 O O . VAL B 1 30 ? -1.395 -29.875 -11.352 1 91 30 VAL B O 1
ATOM 1544 N N . PHE B 1 31 ? -2.613 -28.859 -12.953 1 90.56 31 PHE B N 1
ATOM 1545 C CA . PHE B 1 31 ? -1.411 -28.422 -13.648 1 90.56 31 PHE B CA 1
ATOM 1546 C C . PHE B 1 31 ? -0.543 -27.562 -12.734 1 90.56 31 PHE B C 1
ATOM 1548 O O . PHE B 1 31 ? 0.672 -27.766 -12.664 1 90.56 31 PHE B O 1
ATOM 1555 N N . PHE B 1 32 ? -1.115 -26.609 -12.062 1 93.31 32 PHE B N 1
ATOM 1556 C CA . PHE B 1 32 ? -0.393 -25.734 -11.141 1 93.31 32 PHE B CA 1
ATOM 1557 C C . PHE B 1 32 ? 0.355 -26.562 -10.102 1 93.31 32 PHE B C 1
ATOM 1559 O O . PHE B 1 32 ? 1.541 -26.328 -9.852 1 93.31 32 PHE B O 1
ATOM 1566 N N . GLY B 1 33 ? -0.371 -27.406 -9.523 1 93.12 33 GLY B N 1
ATOM 1567 C CA . GLY B 1 33 ? 0.252 -28.234 -8.508 1 93.12 33 GLY B CA 1
ATOM 1568 C C . GLY B 1 33 ? 1.52 -28.922 -8.992 1 93.12 33 GLY B C 1
ATOM 1569 O O . GLY B 1 33 ? 2.51 -28.984 -8.258 1 93.12 33 GLY B O 1
ATOM 1570 N N . GLN B 1 34 ? 1.491 -29.375 -10.203 1 94.56 34 GLN B N 1
ATOM 1571 C CA . GLN B 1 34 ? 2.623 -30.094 -10.789 1 94.56 34 GLN B CA 1
ATOM 1572 C C . GLN B 1 34 ? 3.758 -29.125 -11.133 1 94.56 34 GLN B C 1
ATOM 1574 O O . GLN B 1 34 ? 4.934 -29.484 -11.047 1 94.56 34 GLN B O 1
ATOM 1579 N N . MET B 1 35 ? 3.43 -27.969 -11.484 1 96.38 35 MET B N 1
ATOM 1580 C CA . MET B 1 35 ? 4.422 -27.047 -12.023 1 96.38 35 MET B CA 1
ATOM 1581 C C . MET B 1 35 ? 4.695 -25.906 -11.047 1 96.38 35 MET B C 1
ATOM 1583 O O . MET B 1 35 ? 5.348 -24.922 -11.398 1 96.38 35 MET B O 1
ATOM 1587 N N . ARG B 1 36 ? 4.238 -25.922 -9.852 1 94.19 36 ARG B N 1
ATOM 1588 C CA . ARG B 1 36 ? 4.176 -24.797 -8.93 1 94.19 36 ARG B CA 1
ATOM 1589 C C . ARG B 1 36 ? 5.562 -24.234 -8.656 1 94.19 36 ARG B C 1
ATOM 1591 O O . ARG B 1 36 ? 5.723 -23.031 -8.469 1 94.19 36 ARG B O 1
ATOM 1598 N N . TYR B 1 37 ? 6.598 -25.016 -8.695 1 94.69 37 TYR B N 1
ATOM 159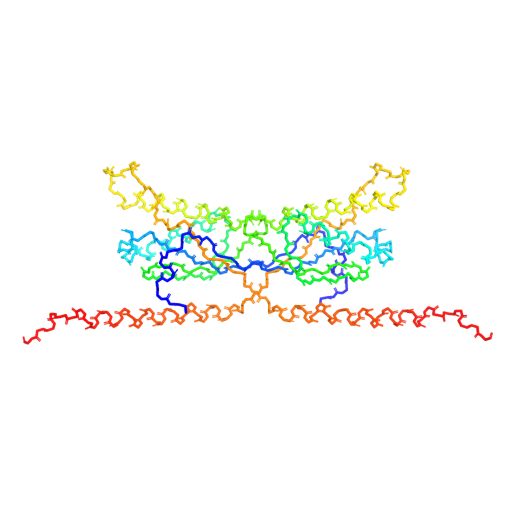9 C CA . TYR B 1 37 ? 7.941 -24.516 -8.43 1 94.69 37 TYR B CA 1
ATOM 1600 C C . TYR B 1 37 ? 8.461 -23.703 -9.609 1 94.69 37 TYR B C 1
ATOM 1602 O O . TYR B 1 37 ? 9.039 -22.625 -9.422 1 94.69 37 TYR B O 1
ATOM 1610 N N . GLU B 1 38 ? 8.273 -24.234 -10.789 1 96.56 38 GLU B N 1
ATOM 1611 C CA . GLU B 1 38 ? 8.641 -23.469 -11.977 1 96.56 38 GLU B CA 1
ATOM 1612 C C . GLU B 1 38 ? 7.84 -22.188 -12.086 1 96.56 38 GLU B C 1
ATOM 1614 O O . GLU B 1 38 ? 8.375 -21.141 -12.469 1 96.56 38 GLU B O 1
ATOM 1619 N N . ILE B 1 39 ? 6.621 -22.281 -11.742 1 97.06 39 ILE B N 1
ATOM 1620 C CA . ILE B 1 39 ? 5.758 -21.094 -11.758 1 97.06 39 ILE B CA 1
ATOM 1621 C C . ILE B 1 39 ? 6.234 -20.094 -10.711 1 97.06 39 ILE B C 1
ATOM 1623 O O . ILE B 1 39 ? 6.238 -18.891 -10.953 1 97.06 39 ILE B O 1
ATOM 1627 N N . GLY B 1 40 ? 6.613 -20.578 -9.555 1 97.5 40 GLY B N 1
ATOM 1628 C CA . GLY B 1 40 ? 7.211 -19.719 -8.539 1 97.5 40 GLY B CA 1
ATOM 1629 C C . GLY B 1 40 ? 8.391 -18.922 -9.047 1 97.5 40 GLY B C 1
ATOM 1630 O O . GLY B 1 40 ? 8.562 -17.75 -8.688 1 97.5 40 GLY B O 1
ATOM 1631 N N . LYS B 1 41 ? 9.195 -19.531 -9.898 1 97.81 41 LYS B N 1
ATOM 1632 C CA . LYS B 1 41 ? 10.352 -18.844 -10.477 1 97.81 41 LYS B CA 1
ATOM 1633 C C . LYS B 1 41 ? 9.898 -17.703 -11.383 1 97.81 41 LYS B C 1
ATOM 1635 O O . LYS B 1 41 ? 10.523 -16.641 -11.406 1 97.81 41 LYS B O 1
ATOM 1640 N N . ILE B 1 42 ? 8.914 -17.969 -12.133 1 98.06 42 ILE B N 1
ATOM 1641 C CA . ILE B 1 42 ? 8.352 -16.938 -13 1 98.06 42 ILE B CA 1
ATOM 1642 C C . ILE B 1 42 ? 7.902 -15.742 -12.164 1 98.06 42 ILE B C 1
ATOM 1644 O O . ILE B 1 42 ? 8.195 -14.594 -12.508 1 98.06 42 ILE B O 1
ATOM 1648 N N . ILE B 1 43 ? 7.188 -15.992 -11.062 1 98.56 43 ILE B N 1
ATOM 1649 C CA . ILE B 1 43 ? 6.684 -14.953 -10.172 1 98.56 43 ILE B CA 1
ATOM 1650 C C . ILE B 1 43 ? 7.852 -14.133 -9.617 1 98.56 43 ILE B C 1
ATOM 1652 O O . ILE B 1 43 ? 7.793 -12.906 -9.594 1 98.56 43 ILE B O 1
ATOM 1656 N N . ARG B 1 44 ? 8.891 -14.797 -9.211 1 98.31 44 ARG B N 1
ATOM 1657 C CA . ARG B 1 44 ? 10.078 -14.125 -8.695 1 98.31 44 ARG B CA 1
ATOM 1658 C C . ARG B 1 44 ? 10.688 -13.203 -9.75 1 98.31 44 ARG B C 1
ATOM 1660 O O . ARG B 1 44 ? 11.031 -12.055 -9.445 1 98.31 44 ARG B O 1
ATOM 1667 N N . GLU B 1 45 ? 10.82 -13.664 -10.93 1 98.38 45 GLU B N 1
ATOM 1668 C CA . GLU B 1 45 ? 11.383 -12.883 -12.023 1 98.38 45 GLU B CA 1
ATOM 1669 C C . GLU B 1 45 ? 10.547 -11.641 -12.312 1 98.38 45 GLU B C 1
ATOM 1671 O O . GLU B 1 45 ? 11.086 -10.547 -12.508 1 98.38 45 GLU B O 1
ATOM 1676 N N . LEU B 1 46 ? 9.32 -11.836 -12.305 1 98.75 46 LEU B N 1
ATOM 1677 C CA . LEU B 1 46 ? 8.43 -10.719 -12.594 1 98.75 46 LEU B CA 1
ATOM 1678 C C . LEU B 1 46 ? 8.484 -9.664 -11.492 1 98.75 46 LEU B C 1
ATOM 1680 O O . LEU B 1 46 ? 8.406 -8.469 -11.766 1 98.75 46 LEU B O 1
ATOM 1684 N N . CYS B 1 47 ? 8.539 -10.07 -10.195 1 98.56 47 CYS B N 1
ATOM 1685 C CA . CYS B 1 47 ? 8.742 -9.117 -9.109 1 98.56 47 CYS B CA 1
ATOM 1686 C C . CYS B 1 47 ? 10.008 -8.297 -9.336 1 98.56 47 CYS B C 1
ATOM 1688 O O . CYS B 1 47 ? 9.992 -7.07 -9.188 1 98.56 47 CYS B O 1
ATOM 1690 N N . ARG B 1 48 ? 11.016 -8.961 -9.734 1 98.25 48 ARG B N 1
ATOM 1691 C CA . ARG B 1 48 ? 12.281 -8.289 -10.016 1 98.25 48 ARG B CA 1
ATOM 1692 C C . ARG B 1 48 ? 12.133 -7.293 -11.156 1 98.25 48 ARG B C 1
ATOM 1694 O O . ARG B 1 48 ? 12.617 -6.16 -11.07 1 98.25 48 ARG B O 1
ATOM 1701 N N . TRP B 1 49 ? 11.5 -7.68 -12.188 1 98.25 49 TRP B N 1
ATOM 1702 C CA . TRP B 1 49 ? 11.281 -6.816 -13.344 1 98.25 49 TRP B CA 1
ATOM 1703 C C . TRP B 1 49 ? 10.547 -5.539 -12.945 1 98.25 49 TRP B C 1
ATOM 1705 O O . TRP B 1 49 ? 10.836 -4.461 -13.469 1 98.25 49 TRP B O 1
ATOM 1715 N N . LYS B 1 50 ? 9.633 -5.672 -12 1 98.12 50 LYS B N 1
ATOM 1716 C CA . LYS B 1 50 ? 8.773 -4.551 -11.633 1 98.12 50 LYS B CA 1
ATOM 1717 C C . LYS B 1 50 ? 9.43 -3.697 -10.547 1 98.12 50 LYS B C 1
ATOM 1719 O O . LYS B 1 50 ? 8.891 -2.658 -10.164 1 98.12 50 LYS B O 1
ATOM 1724 N N . GLY B 1 51 ? 10.539 -4.105 -10.039 1 97.56 51 GLY B N 1
ATOM 1725 C CA . GLY B 1 51 ? 11.195 -3.387 -8.961 1 97.56 51 GLY B CA 1
ATOM 1726 C C . GLY B 1 51 ? 10.547 -3.605 -7.613 1 97.56 51 GLY B C 1
ATOM 1727 O O . GLY B 1 51 ? 10.531 -2.707 -6.77 1 97.56 51 GLY B O 1
ATOM 1728 N N . VAL B 1 52 ? 9.938 -4.734 -7.441 1 98.44 52 VAL B N 1
ATOM 1729 C CA . VAL B 1 52 ? 9.312 -5.141 -6.188 1 98.44 52 VAL B CA 1
ATOM 1730 C C . VAL B 1 52 ? 10.18 -6.191 -5.496 1 98.44 52 VAL B C 1
ATOM 1732 O O . VAL B 1 52 ? 10.602 -7.164 -6.121 1 98.44 52 VAL B O 1
ATOM 1735 N N . ASN B 1 53 ? 10.469 -5.918 -4.191 1 97.19 53 ASN B N 1
ATOM 1736 C CA . ASN B 1 53 ? 11.305 -6.855 -3.453 1 97.19 53 ASN B CA 1
ATOM 1737 C C . ASN B 1 53 ? 10.492 -8.023 -2.906 1 97.19 53 ASN B C 1
ATOM 1739 O O . ASN B 1 53 ? 9.594 -7.832 -2.092 1 97.19 53 ASN B O 1
ATOM 1743 N N . LEU B 1 54 ? 10.805 -9.211 -3.443 1 96.88 54 LEU B N 1
ATOM 1744 C CA . LEU B 1 54 ? 10.18 -10.43 -2.939 1 96.88 54 LEU B CA 1
ATOM 1745 C C . LEU B 1 54 ? 10.914 -10.945 -1.701 1 96.88 54 LEU B C 1
ATOM 1747 O O . LEU B 1 54 ? 12.008 -11.492 -1.806 1 96.88 54 LEU B O 1
ATOM 1751 N N . LEU B 1 55 ? 10.328 -10.805 -0.591 1 93.31 55 LEU B N 1
ATOM 1752 C CA . LEU B 1 55 ? 10.969 -11.125 0.678 1 93.31 55 LEU B CA 1
ATOM 1753 C C . LEU B 1 55 ? 10.812 -12.609 1.003 1 93.31 55 LEU B C 1
ATOM 1755 O O . LEU B 1 55 ? 11.758 -13.25 1.479 1 93.31 55 LEU B O 1
ATOM 1759 N N . GLU B 1 56 ? 9.625 -13.125 0.878 1 91.19 56 GLU B N 1
ATOM 1760 C CA . GLU B 1 56 ? 9.289 -14.531 1.079 1 91.19 5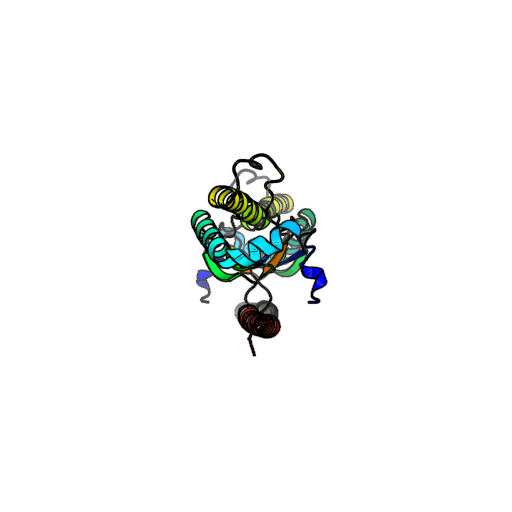6 GLU B CA 1
ATOM 1761 C C . GLU B 1 56 ? 8.25 -15.008 0.067 1 91.19 56 GLU B C 1
ATOM 1763 O O . GLU B 1 56 ? 7.406 -14.219 -0.375 1 91.19 56 GLU B O 1
ATOM 1768 N N . ALA B 1 57 ? 8.359 -16.266 -0.301 1 92.69 57 ALA B N 1
ATOM 1769 C CA . ALA B 1 57 ? 7.391 -16.875 -1.213 1 92.69 57 ALA B CA 1
ATOM 1770 C C . ALA B 1 57 ? 7.199 -18.359 -0.91 1 92.69 57 ALA B C 1
ATOM 1772 O O . ALA B 1 57 ? 8.164 -19.062 -0.587 1 92.69 57 ALA B O 1
ATOM 1773 N N . GLU B 1 58 ? 6 -18.719 -1.004 1 90.31 58 GLU B N 1
ATOM 1774 C CA . GLU B 1 58 ? 5.664 -20.141 -0.903 1 90.31 58 GLU B CA 1
ATOM 1775 C C . GLU B 1 58 ? 4.621 -20.531 -1.943 1 90.31 58 GLU B C 1
ATOM 1777 O O . GLU B 1 58 ? 3.541 -19.938 -2.002 1 90.31 58 GLU B O 1
ATOM 1782 N N . ALA B 1 59 ? 5.016 -21.469 -2.75 1 92.56 59 ALA B N 1
ATOM 1783 C CA . ALA B 1 59 ? 4.055 -22.047 -3.686 1 92.56 59 ALA B CA 1
ATOM 1784 C C . ALA B 1 59 ? 3.404 -23.297 -3.102 1 92.56 59 ALA B C 1
ATOM 1786 O O . ALA B 1 59 ? 3.99 -24.391 -3.133 1 92.56 59 ALA B O 1
ATOM 1787 N N . CYS B 1 60 ? 2.268 -23.188 -2.615 1 87.69 60 CYS B N 1
ATOM 1788 C CA . CYS B 1 60 ? 1.493 -24.312 -2.107 1 87.69 60 CYS B CA 1
ATOM 1789 C C . CYS B 1 60 ? 0.816 -25.062 -3.246 1 87.69 60 CYS B C 1
ATOM 1791 O O . CYS B 1 60 ? 0.825 -24.609 -4.391 1 87.69 60 CYS B O 1
ATOM 1793 N N . PRO B 1 61 ? 0.301 -26.203 -3.012 1 88.94 61 PRO B N 1
ATOM 1794 C CA . PRO B 1 61 ? -0.244 -27.031 -4.086 1 88.94 61 PRO B CA 1
ATOM 1795 C C . PRO B 1 61 ? -1.359 -26.344 -4.863 1 88.94 61 PRO B C 1
ATOM 1797 O O . PRO B 1 61 ? -1.554 -26.609 -6.051 1 88.94 61 PRO B O 1
ATOM 1800 N N . ASP B 1 62 ? -2.057 -25.453 -4.113 1 89.94 62 ASP B N 1
ATOM 1801 C CA . ASP B 1 62 ? -3.229 -24.891 -4.781 1 89.94 62 ASP B CA 1
ATOM 1802 C C . ASP B 1 62 ? -3.225 -23.375 -4.707 1 89.94 62 ASP B C 1
ATOM 1804 O O . ASP B 1 62 ? -4.203 -22.719 -5.086 1 89.94 62 ASP B O 1
ATOM 1808 N N . HIS B 1 63 ? -2.25 -22.734 -4.219 1 93.56 63 HIS B N 1
ATOM 1809 C CA . HIS B 1 63 ? -2.158 -21.281 -4.156 1 93.56 63 HIS B CA 1
ATOM 1810 C C . HIS B 1 63 ? -0.723 -20.828 -3.902 1 93.56 63 HIS B C 1
ATOM 1812 O O . HIS B 1 63 ? 0.161 -21.656 -3.676 1 93.56 63 HIS B O 1
ATOM 1818 N N . ILE B 1 64 ? -0.536 -19.547 -4.016 1 95.75 64 ILE B N 1
ATOM 1819 C CA . ILE B 1 64 ? 0.767 -18.953 -3.752 1 95.75 64 ILE B CA 1
ATOM 1820 C C . ILE B 1 64 ? 0.634 -17.891 -2.654 1 95.75 64 ILE B C 1
ATOM 1822 O O . ILE B 1 64 ? -0.318 -17.109 -2.648 1 95.75 64 ILE B O 1
ATOM 1826 N N . HIS B 1 65 ? 1.591 -17.922 -1.666 1 92.69 65 HIS B N 1
ATOM 1827 C CA . HIS B 1 65 ? 1.809 -16.875 -0.672 1 92.69 65 HIS B CA 1
ATOM 1828 C C . HIS B 1 65 ? 3.086 -16.094 -0.963 1 92.69 65 HIS B C 1
ATOM 1830 O O . HIS B 1 65 ? 4.16 -16.688 -1.095 1 92.69 65 HIS B O 1
ATOM 1836 N N . ILE B 1 66 ? 2.879 -14.789 -1.003 1 95.5 66 ILE B N 1
ATOM 1837 C CA . ILE B 1 66 ? 4.105 -14.008 -1.137 1 95.5 66 ILE B CA 1
ATOM 1838 C C . ILE B 1 66 ? 4.109 -12.875 -0.112 1 95.5 66 ILE B C 1
ATOM 1840 O O . ILE B 1 66 ? 3.057 -12.328 0.218 1 95.5 66 ILE B O 1
ATOM 1844 N N . LEU B 1 67 ? 5.281 -12.609 0.474 1 94.5 67 LEU B N 1
ATOM 1845 C CA . LEU B 1 67 ? 5.602 -11.398 1.221 1 94.5 67 LEU B CA 1
ATOM 1846 C C . LEU B 1 67 ? 6.477 -10.469 0.394 1 94.5 67 LEU B C 1
ATOM 1848 O O . LEU B 1 67 ? 7.605 -10.82 0.037 1 94.5 67 LEU B O 1
ATOM 1852 N N . VAL B 1 68 ? 5.934 -9.273 0.13 1 97.25 68 VAL B N 1
ATOM 1853 C CA . VAL B 1 68 ? 6.66 -8.391 -0.775 1 97.25 68 VAL B CA 1
ATOM 1854 C C . VAL B 1 68 ? 6.789 -7 -0.149 1 97.25 68 VAL B C 1
ATOM 1856 O O . VAL B 1 68 ? 5.977 -6.617 0.696 1 97.25 68 VAL B O 1
ATOM 1859 N N . GLU B 1 69 ? 7.82 -6.328 -0.547 1 97.12 69 GLU B N 1
ATOM 1860 C CA . GLU B 1 69 ? 8.008 -4.902 -0.292 1 97.12 69 GLU B CA 1
ATOM 1861 C C . GLU B 1 69 ? 7.754 -4.078 -1.551 1 97.12 69 GLU B C 1
ATOM 1863 O O . GLU B 1 69 ? 8.453 -4.234 -2.555 1 97.12 69 GLU B O 1
ATOM 1868 N N . ILE B 1 70 ? 6.777 -3.186 -1.473 1 98.19 70 ILE B N 1
ATOM 1869 C CA . ILE B 1 70 ? 6.332 -2.451 -2.652 1 98.19 70 ILE B CA 1
ATOM 1870 C C . ILE B 1 70 ? 6.5 -0.952 -2.42 1 98.19 70 ILE B C 1
ATOM 1872 O O . ILE B 1 70 ? 6.012 -0.412 -1.425 1 98.19 70 ILE B O 1
ATOM 1876 N N . PRO B 1 71 ? 7.125 -0.26 -3.379 1 98.12 71 PRO B N 1
ATOM 1877 C CA . PRO B 1 71 ? 7.242 1.194 -3.248 1 98.12 71 PRO B CA 1
ATOM 1878 C C . PRO B 1 71 ? 5.883 1.896 -3.234 1 98.12 71 PRO B C 1
ATOM 1880 O O . PRO B 1 71 ? 4.949 1.451 -3.906 1 98.12 71 PRO B O 1
ATOM 1883 N N . PRO B 1 72 ? 5.809 3.023 -2.564 1 98 72 PRO B N 1
ATOM 1884 C CA . PRO B 1 72 ? 4.543 3.74 -2.41 1 98 72 PRO B CA 1
ATOM 1885 C C . PRO B 1 72 ? 3.979 4.238 -3.738 1 98 72 PRO B C 1
ATOM 1887 O O . PRO B 1 72 ? 2.789 4.547 -3.834 1 98 72 PRO B O 1
ATOM 1890 N N . LYS B 1 73 ? 4.75 4.367 -4.746 1 97.81 73 LYS B N 1
ATOM 1891 C CA . LYS B 1 73 ? 4.289 4.871 -6.035 1 97.81 73 LYS B CA 1
ATOM 1892 C C . LYS B 1 73 ? 3.424 3.84 -6.75 1 97.81 73 LYS B C 1
ATOM 1894 O O . LYS B 1 73 ? 2.736 4.164 -7.723 1 97.81 73 LYS B O 1
ATOM 1899 N N . PHE B 1 74 ? 3.5 2.633 -6.293 1 98 74 PHE B N 1
ATOM 1900 C CA . PHE B 1 74 ? 2.709 1.578 -6.918 1 98 74 PHE B CA 1
ATOM 1901 C C . PHE B 1 74 ? 1.426 1.33 -6.133 1 98 74 PHE B C 1
ATOM 1903 O O . PHE B 1 74 ? 1.409 1.443 -4.906 1 98 74 PHE B O 1
ATOM 1910 N N . ASN B 1 75 ? 0.344 1.105 -6.832 1 97.81 75 ASN B N 1
ATOM 1911 C CA . ASN B 1 75 ? -0.806 0.512 -6.16 1 97.81 75 ASN B CA 1
ATOM 1912 C C . ASN B 1 75 ? -0.815 -1.008 -6.297 1 97.81 75 ASN B C 1
ATOM 1914 O O . ASN B 1 75 ? -0.335 -1.546 -7.297 1 97.81 75 ASN B O 1
ATOM 1918 N N . ILE B 1 76 ? -1.332 -1.656 -5.336 1 98.5 76 ILE B N 1
ATOM 1919 C CA . ILE B 1 76 ? -1.305 -3.109 -5.211 1 98.5 76 ILE B CA 1
ATOM 1920 C C . ILE B 1 76 ? -2.127 -3.74 -6.332 1 98.5 76 ILE B C 1
ATOM 1922 O O . ILE B 1 76 ? -1.717 -4.742 -6.922 1 98.5 76 ILE B O 1
ATOM 1926 N N . SER B 1 77 ? -3.223 -3.135 -6.691 1 98.38 77 SER B N 1
ATOM 1927 C CA . SER B 1 77 ? -4.105 -3.682 -7.719 1 98.38 77 SER B CA 1
ATOM 1928 C C . SER B 1 77 ? -3.406 -3.748 -9.07 1 98.38 77 SER B C 1
ATOM 1930 O O . SER B 1 77 ? -3.475 -4.766 -9.766 1 98.38 77 SER B O 1
ATOM 1932 N N . ASN B 1 78 ? -2.729 -2.703 -9.367 1 97.88 78 ASN B N 1
ATOM 1933 C CA . ASN B 1 78 ? -2 -2.695 -10.633 1 97.88 78 ASN B CA 1
ATOM 1934 C C . ASN B 1 78 ? -0.85 -3.697 -10.625 1 97.88 78 ASN B C 1
ATOM 1936 O O . ASN B 1 78 ? -0.591 -4.359 -11.633 1 97.88 78 ASN B O 1
ATOM 1940 N N . PHE B 1 79 ? -0.148 -3.736 -9.547 1 98.69 79 PHE B N 1
ATOM 1941 C CA . PHE B 1 79 ? 0.936 -4.703 -9.43 1 98.69 79 PHE B CA 1
ATOM 1942 C C . PHE B 1 79 ? 0.417 -6.125 -9.617 1 98.69 79 PHE B C 1
ATOM 1944 O O . PHE B 1 79 ? 1.006 -6.914 -10.359 1 98.69 79 PHE B O 1
ATOM 1951 N N . MET B 1 80 ? -0.692 -6.418 -8.992 1 98.62 80 MET B N 1
ATOM 1952 C CA . MET B 1 80 ? -1.27 -7.754 -9.125 1 98.6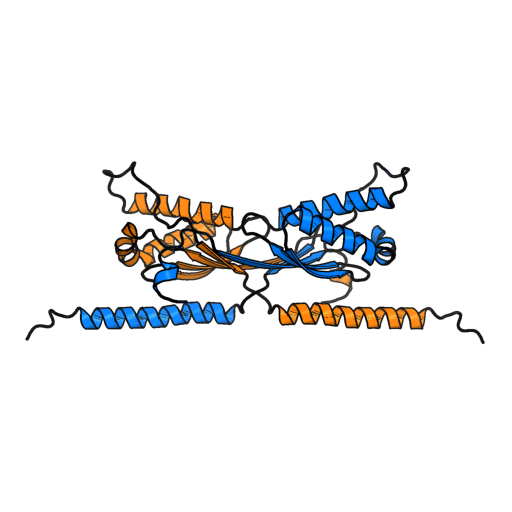2 80 MET B CA 1
ATOM 1953 C C . MET B 1 80 ? -1.762 -8 -10.547 1 98.62 80 MET B C 1
ATOM 1955 O O . MET B 1 80 ? -1.663 -9.117 -11.055 1 98.62 80 MET B O 1
ATOM 1959 N N . GLY B 1 81 ? -2.328 -6.977 -11.148 1 97.94 81 GLY B N 1
ATOM 1960 C CA . GLY B 1 81 ? -2.682 -7.105 -12.555 1 97.94 81 GLY B CA 1
ATOM 1961 C C . GLY B 1 81 ? -1.503 -7.465 -13.438 1 97.94 81 GLY B C 1
ATOM 1962 O O . GLY B 1 81 ? -1.598 -8.367 -14.266 1 97.94 81 GLY B O 1
ATOM 1963 N N . PHE B 1 82 ? -0.444 -6.773 -13.211 1 98.38 82 PHE B N 1
ATOM 1964 C CA . PHE B 1 82 ? 0.794 -7.047 -13.93 1 98.38 82 PHE B CA 1
ATOM 1965 C C . PHE B 1 82 ? 1.284 -8.461 -13.641 1 98.38 82 PHE B C 1
ATOM 1967 O O . PHE B 1 82 ? 1.574 -9.219 -14.57 1 98.38 82 PHE B O 1
ATOM 1974 N N . LEU B 1 83 ? 1.38 -8.852 -12.422 1 98.56 83 LEU B N 1
ATOM 1975 C CA . LEU B 1 83 ? 1.94 -10.125 -11.984 1 98.56 83 LEU B CA 1
ATOM 1976 C C . LEU B 1 83 ? 1.14 -11.289 -12.547 1 98.56 83 LEU B C 1
ATOM 1978 O O . LEU B 1 83 ? 1.71 -12.219 -13.125 1 98.56 83 LEU B O 1
ATOM 1982 N N . LYS B 1 84 ? -0.163 -11.203 -12.367 1 97.56 84 LYS B N 1
ATOM 1983 C CA . LYS B 1 84 ? -1.022 -12.297 -12.812 1 97.56 84 LYS B CA 1
ATOM 1984 C C . LYS B 1 84 ? -1.118 -12.328 -14.336 1 97.56 84 LYS B C 1
ATOM 1986 O O . LYS B 1 84 ? -1.146 -13.406 -14.938 1 97.56 84 LYS B O 1
ATOM 1991 N N . GLY B 1 85 ? -1.171 -11.211 -14.93 1 96.69 85 GLY B N 1
ATOM 1992 C CA . GLY B 1 85 ? -1.266 -11.156 -16.375 1 96.69 85 GLY B CA 1
ATOM 1993 C C . GLY B 1 85 ? -0.022 -11.664 -17.078 1 96.69 85 GLY B C 1
ATOM 1994 O O . GLY B 1 85 ? -0.102 -12.562 -17.922 1 96.69 85 GLY B O 1
ATOM 1995 N N . LYS B 1 86 ? 1.087 -11.156 -16.75 1 97.31 86 LYS B N 1
ATOM 1996 C CA . LYS B 1 86 ? 2.338 -11.523 -17.406 1 97.31 86 LYS B CA 1
ATOM 1997 C C . LYS B 1 86 ? 2.711 -12.977 -17.109 1 97.31 86 LYS B C 1
ATOM 1999 O O . LYS B 1 86 ? 3.213 -13.688 -17.984 1 97.31 86 LYS B O 1
ATOM 2004 N N . SER B 1 87 ? 2.541 -13.367 -15.867 1 97.06 87 SER B N 1
ATOM 2005 C CA . SER B 1 87 ? 2.848 -14.758 -15.555 1 97.06 87 SER B CA 1
ATOM 2006 C C . SER B 1 87 ? 1.937 -15.711 -16.312 1 97.06 87 SER B C 1
ATOM 2008 O O . SER B 1 87 ? 2.367 -16.781 -16.734 1 97.06 87 SER B O 1
ATOM 2010 N N . SER B 1 88 ? 0.666 -15.344 -16.484 1 95.88 88 SER B N 1
ATOM 2011 C CA . SER B 1 88 ? -0.225 -16.172 -17.297 1 95.88 88 SER B CA 1
ATOM 2012 C C . SER B 1 88 ? 0.32 -16.328 -18.719 1 95.88 88 SER B C 1
ATOM 2014 O O . SER B 1 88 ? 0.347 -17.438 -19.25 1 95.88 88 SER B O 1
ATOM 2016 N N . LEU B 1 89 ? 0.746 -15.266 -19.234 1 94.25 89 LEU B N 1
ATOM 2017 C CA . LEU B 1 89 ? 1.312 -15.297 -20.578 1 94.25 89 LEU B CA 1
ATOM 2018 C C . LEU B 1 89 ? 2.543 -16.188 -20.625 1 94.25 89 LEU B C 1
ATOM 2020 O O . LEU B 1 89 ? 2.648 -17.062 -21.5 1 94.25 89 LEU B O 1
ATOM 2024 N N . MET B 1 90 ? 3.41 -16.047 -19.719 1 95 90 MET B N 1
ATOM 2025 C CA . MET B 1 90 ? 4.656 -16.797 -19.688 1 95 90 MET B CA 1
ATOM 2026 C C . MET B 1 90 ? 4.383 -18.281 -19.484 1 95 90 MET B C 1
ATOM 2028 O O . MET B 1 90 ? 5.051 -19.125 -20.078 1 95 90 MET B O 1
ATOM 2032 N N . ILE B 1 91 ? 3.457 -18.609 -18.688 1 94.31 91 ILE B N 1
ATOM 2033 C CA . ILE B 1 91 ? 3.07 -19.984 -18.453 1 94.31 91 ILE B CA 1
ATOM 2034 C C . ILE B 1 91 ? 2.523 -20.594 -19.75 1 94.31 91 ILE B C 1
ATOM 2036 O O . ILE B 1 91 ? 2.904 -21.703 -20.125 1 94.31 91 ILE B O 1
ATOM 2040 N N . HIS B 1 92 ? 1.637 -19.922 -20.344 1 90.88 92 HIS B N 1
ATOM 2041 C CA . HIS B 1 92 ? 1.066 -20.406 -21.609 1 90.88 92 HIS B CA 1
ATOM 2042 C C . HIS B 1 92 ? 2.145 -20.578 -22.672 1 90.88 92 HIS B C 1
ATOM 2044 O O . HIS B 1 92 ? 2.105 -21.531 -23.438 1 90.88 92 HIS B O 1
ATOM 2050 N N . GLU B 1 93 ? 3.061 -19.672 -22.703 1 90 93 GLU B N 1
ATOM 2051 C CA . GLU B 1 93 ? 4.141 -19.75 -23.672 1 90 93 GLU B CA 1
ATOM 2052 C C . GLU B 1 93 ? 5.035 -20.953 -23.422 1 90 93 GLU B C 1
ATOM 2054 O O . GLU B 1 93 ? 5.484 -21.609 -24.359 1 90 93 GLU B O 1
ATOM 2059 N N . LYS B 1 94 ? 5.297 -21.172 -22.25 1 91.69 94 LYS B N 1
ATOM 2060 C CA . LYS B 1 94 ? 6.234 -22.219 -21.875 1 91.69 94 LYS B CA 1
ATOM 2061 C C . LYS B 1 94 ? 5.598 -23.609 -22 1 91.69 94 LYS B C 1
ATOM 2063 O O . LYS B 1 94 ? 6.246 -24.547 -22.453 1 91.69 94 LYS B O 1
ATOM 2068 N N . TRP B 1 95 ? 4.402 -23.734 -21.609 1 88 95 TRP B N 1
ATOM 2069 C CA . TRP B 1 95 ? 3.816 -25.078 -21.516 1 88 95 TRP B CA 1
ATOM 2070 C C . TRP B 1 95 ? 2.521 -25.156 -22.328 1 88 95 TRP B C 1
ATOM 2072 O O . TRP B 1 95 ? 1.918 -26.234 -22.438 1 88 95 TRP B O 1
ATOM 2082 N N . GLY B 1 96 ? 2.059 -24 -22.781 1 78 96 GLY B N 1
ATOM 2083 C CA . GLY B 1 96 ? 0.794 -24 -23.484 1 78 96 GLY B CA 1
ATOM 2084 C C . GLY B 1 96 ? 0.888 -24.641 -24.859 1 78 96 GLY B C 1
ATOM 2085 O O . GLY B 1 96 ? 1.968 -24.703 -25.453 1 78 96 GLY B O 1
ATOM 2086 N N . ASN B 1 97 ? -0.044 -25.594 -25.094 1 64.62 97 ASN B N 1
ATOM 2087 C CA . ASN B 1 97 ? -0.159 -26.141 -26.438 1 64.62 97 ASN B CA 1
ATOM 2088 C C . ASN B 1 97 ? -0.73 -25.125 -27.422 1 64.62 97 ASN B C 1
ATOM 2090 O O . ASN B 1 97 ? -1.523 -24.266 -27.031 1 64.62 97 ASN B O 1
ATOM 2094 N N . MET B 1 98 ? -0.005 -24.938 -28.641 1 54.88 98 MET B N 1
ATOM 2095 C CA . MET B 1 98 ? -0.386 -24.094 -29.766 1 54.88 98 MET B CA 1
ATOM 2096 C C . MET B 1 98 ? -1.894 -24.141 -29.984 1 54.88 98 MET B C 1
ATOM 2098 O O . MET B 1 98 ? -2.486 -23.156 -30.438 1 54.88 98 MET B O 1
ATOM 2102 N N . LYS B 1 99 ? -2.473 -25.312 -29.781 1 51.44 99 LYS B N 1
ATOM 2103 C CA . LYS B 1 99 ? -3.836 -25.5 -30.266 1 51.44 99 LYS B CA 1
ATOM 2104 C C . LYS B 1 99 ? -4.824 -24.641 -29.469 1 51.44 99 LYS B C 1
ATOM 2106 O O . LYS B 1 99 ? -5.902 -24.312 -29.969 1 51.44 99 LYS B O 1
ATOM 2111 N N . TYR B 1 100 ? -4.582 -24.328 -28.344 1 52.44 100 TYR B N 1
ATOM 2112 C CA . TYR B 1 100 ? -5.543 -23.578 -27.531 1 52.44 100 TYR B CA 1
ATOM 2113 C C . TYR B 1 100 ? -5.059 -22.156 -27.297 1 52.44 100 TYR B C 1
ATOM 2115 O O . TYR B 1 100 ? -5.375 -21.547 -26.266 1 52.44 100 TYR B O 1
ATOM 2123 N N . LYS B 1 101 ? -4.227 -21.734 -28.203 1 51.22 101 LYS B N 1
ATOM 2124 C CA . LYS B 1 101 ? -3.49 -20.469 -28.172 1 51.22 101 LYS B CA 1
ATOM 2125 C C . LYS B 1 101 ? -4.402 -19.312 -27.781 1 51.22 101 LYS B C 1
ATOM 2127 O O . LYS B 1 101 ? -3.979 -18.391 -27.078 1 51.22 101 LYS B O 1
ATOM 2132 N N . TYR B 1 102 ? -5.602 -19.359 -28.422 1 51.78 102 TYR B N 1
ATOM 2133 C CA . TYR B 1 102 ? -6.398 -18.141 -28.359 1 51.78 102 TYR B CA 1
ATOM 2134 C C . TYR B 1 102 ? -7.383 -18.203 -27.188 1 51.78 102 TYR B C 1
ATOM 2136 O O . TYR B 1 102 ? -8.086 -17.219 -26.922 1 51.78 102 TYR B O 1
ATOM 2144 N N . ARG B 1 103 ? -7.59 -19.406 -26.5 1 54.88 103 ARG B N 1
ATOM 2145 C CA . ARG B 1 103 ? -8.688 -19.469 -25.531 1 54.88 103 ARG B CA 1
ATOM 2146 C C . ARG B 1 103 ? -8.188 -19.172 -24.125 1 54.88 103 ARG B C 1
ATOM 2148 O O . ARG B 1 103 ? -7.117 -19.641 -23.719 1 54.88 103 ARG B O 1
ATOM 2155 N N . ASN B 1 104 ? -9.195 -18.609 -23.25 1 62.66 104 ASN B N 1
ATOM 2156 C CA . ASN B 1 104 ? -9.227 -18.062 -21.906 1 62.66 104 ASN B CA 1
ATOM 2157 C C . ASN B 1 104 ? -7.852 -18.094 -21.25 1 62.66 104 ASN B C 1
ATOM 2159 O O . ASN B 1 104 ? -7.508 -19.062 -20.562 1 62.66 104 ASN B O 1
ATOM 2163 N N . ARG B 1 105 ? -7.016 -17.25 -21.562 1 75.5 105 ARG B N 1
ATOM 2164 C CA . ARG B 1 105 ? -5.609 -17.156 -21.203 1 75.5 105 ARG B CA 1
ATOM 2165 C C . ARG B 1 105 ? -5.457 -16.75 -19.734 1 75.5 105 ARG B C 1
ATOM 2167 O O . ARG B 1 105 ? -4.344 -16.516 -19.266 1 75.5 105 ARG B O 1
ATOM 2174 N N . GLN B 1 106 ? -6.652 -16.828 -19.109 1 87.56 106 GLN B N 1
ATOM 2175 C CA . GLN B 1 106 ? -6.527 -16.5 -17.688 1 87.56 106 GLN B CA 1
ATOM 2176 C C . GLN B 1 106 ? -6.117 -17.719 -16.875 1 87.56 106 GLN B C 1
ATOM 2178 O O . GLN B 1 106 ? -6.809 -18.734 -16.875 1 87.56 106 GLN B O 1
ATOM 2183 N N . PHE B 1 107 ? -5.09 -17.641 -16.219 1 94.25 107 PHE B N 1
ATOM 2184 C CA . PHE B 1 107 ? -4.555 -18.75 -15.43 1 94.25 107 PHE B CA 1
ATOM 2185 C C . PHE B 1 107 ? -5.004 -18.625 -13.977 1 94.25 107 PHE B C 1
ATOM 2187 O O . PHE B 1 107 ? -5.285 -19.641 -13.328 1 94.25 107 PHE B O 1
ATOM 2194 N N . TRP B 1 108 ? -5.121 -17.422 -13.562 1 96.62 108 TRP B N 1
ATOM 2195 C CA . TRP B 1 108 ? -5.371 -17.156 -12.148 1 96.62 108 TRP B CA 1
ATOM 2196 C C . TRP B 1 108 ? -6.828 -16.766 -11.914 1 96.62 108 TRP B C 1
ATOM 2198 O O . TRP B 1 108 ? -7.461 -16.172 -12.789 1 96.62 108 TRP B O 1
ATOM 2208 N N . CYS B 1 109 ? -7.277 -17.109 -10.602 1 94.75 109 CYS B N 1
ATOM 2209 C CA . CYS B 1 109 ? -8.523 -16.5 -10.141 1 94.75 109 CYS B CA 1
ATOM 2210 C C . CYS B 1 109 ? -8.438 -14.977 -10.188 1 94.75 109 CYS B C 1
ATOM 2212 O O . CYS B 1 109 ? -7.363 -14.406 -10 1 94.75 109 CYS B O 1
ATOM 2214 N N . ARG B 1 110 ? -9.578 -14.344 -10.359 1 94.31 110 ARG B N 1
ATOM 2215 C CA . ARG B 1 110 ? -9.617 -12.891 -10.461 1 94.31 110 ARG B CA 1
ATOM 2216 C C . ARG B 1 110 ? -9.219 -12.242 -9.141 1 94.31 110 ARG B C 1
ATOM 2218 O O . ARG B 1 110 ? -8.414 -11.312 -9.117 1 94.31 110 ARG B O 1
ATOM 2225 N N . GLY B 1 111 ? -9.82 -12.742 -8.086 1 95.31 111 GLY B N 1
ATOM 2226 C CA . GLY B 1 111 ? -9.586 -12.148 -6.773 1 95.31 111 GLY B CA 1
ATOM 2227 C C . GLY B 1 111 ? -8.281 -12.609 -6.137 1 95.31 111 GLY B C 1
ATOM 2228 O O . GLY B 1 111 ? -7.637 -13.531 -6.633 1 95.31 111 GLY B O 1
ATOM 2229 N N . TYR B 1 112 ? -7.828 -11.891 -5.148 1 96.44 112 TYR B N 1
ATOM 2230 C CA . TYR B 1 112 ? -6.68 -12.203 -4.309 1 96.44 112 TYR B CA 1
ATOM 2231 C C . TYR B 1 112 ? -6.836 -11.594 -2.922 1 96.44 112 TYR B C 1
ATOM 2233 O O . TYR B 1 112 ? -7.715 -10.758 -2.697 1 96.44 112 TYR B O 1
ATOM 2241 N N . TYR B 1 113 ? -6.109 -12.109 -2.006 1 94.88 113 TYR B N 1
ATOM 2242 C CA . TYR B 1 113 ? -6.066 -11.555 -0.659 1 94.88 113 TYR B CA 1
ATOM 2243 C C . TYR B 1 113 ? -4.801 -10.727 -0.45 1 94.88 113 TYR B C 1
ATOM 2245 O O . TYR B 1 113 ? -3.719 -11.125 -0.886 1 94.88 113 TYR B O 1
ATOM 2253 N N . VAL B 1 114 ? -4.984 -9.547 0.178 1 96.62 114 VAL B N 1
ATOM 2254 C CA . VAL B 1 114 ? -3.803 -8.75 0.489 1 96.62 114 VAL B CA 1
ATOM 2255 C C . VAL B 1 114 ? -3.969 -8.094 1.86 1 96.62 114 VAL B C 1
ATOM 2257 O O . VAL B 1 114 ? -5.047 -7.598 2.191 1 96.62 114 VAL B O 1
ATOM 2260 N N . SER B 1 115 ? -2.914 -8.148 2.645 1 93.81 115 SER B N 1
ATOM 2261 C CA . SER B 1 115 ? -2.861 -7.457 3.93 1 93.81 115 SER B CA 1
ATOM 2262 C C . SER B 1 115 ? -1.489 -6.84 4.172 1 93.81 115 SER B C 1
ATOM 2264 O O . SER B 1 115 ? -0.476 -7.363 3.705 1 93.81 115 SER B O 1
ATOM 2266 N N . THR B 1 116 ? -1.48 -5.723 4.82 1 95.31 116 THR B N 1
ATOM 2267 C CA . THR B 1 116 ? -0.216 -5.09 5.184 1 95.31 116 THR B CA 1
ATOM 2268 C C . THR B 1 116 ? 0.44 -5.82 6.352 1 95.31 116 THR B C 1
ATOM 2270 O O . THR B 1 116 ? -0.248 -6.43 7.172 1 95.31 116 THR B O 1
ATOM 2273 N N . VAL B 1 117 ? 1.731 -5.777 6.332 1 91.94 117 VAL B N 1
ATOM 2274 C CA . VAL B 1 117 ? 2.574 -6.336 7.387 1 91.94 117 VAL B CA 1
ATOM 2275 C C . VAL B 1 117 ? 3.486 -5.25 7.949 1 91.94 117 VAL B C 1
ATOM 2277 O O . VAL B 1 117 ? 4.004 -4.414 7.203 1 91.94 117 VAL B O 1
ATOM 2280 N N . GLY B 1 118 ? 3.682 -5.203 9.125 1 85.62 118 GLY B N 1
ATOM 2281 C CA . GLY B 1 118 ? 4.566 -4.211 9.719 1 85.62 118 GLY B CA 1
ATOM 2282 C C . GLY B 1 118 ? 4.41 -4.098 11.227 1 85.62 118 GLY B C 1
ATOM 2283 O O . GLY B 1 118 ? 4.078 -5.078 11.898 1 85.62 118 GLY B O 1
ATOM 2284 N N . LYS B 1 119 ? 5.008 -2.938 11.656 1 71.69 119 LYS B N 1
ATOM 2285 C CA . LYS B 1 119 ? 5 -2.697 13.094 1 71.69 119 LYS B CA 1
ATOM 2286 C C . LYS B 1 119 ? 3.59 -2.836 13.664 1 71.69 119 LYS B C 1
ATOM 2288 O O . LYS B 1 119 ? 2.604 -2.623 12.961 1 71.69 119 LYS B O 1
ATOM 2293 N N . ASN B 1 120 ? 3.602 -3.457 14.883 1 63.47 120 ASN B N 1
ATOM 2294 C CA . ASN B 1 120 ? 2.332 -3.678 15.562 1 63.47 120 ASN B CA 1
ATOM 2295 C C . ASN B 1 120 ? 1.55 -2.377 15.727 1 63.47 120 ASN B C 1
ATOM 2297 O O . ASN B 1 120 ? 2.092 -1.377 16.203 1 63.47 120 ASN B O 1
ATOM 2301 N N . GLU B 1 121 ? 0.407 -2.451 15.25 1 56 121 GLU B N 1
ATOM 2302 C CA . GLU B 1 121 ? -0.525 -1.334 15.383 1 56 121 GLU B CA 1
ATOM 2303 C C . GLU B 1 121 ? -0.44 -0.702 16.766 1 56 121 GLU B C 1
ATOM 2305 O O . GLU B 1 121 ? -0.458 0.523 16.906 1 56 121 GLU B O 1
ATOM 2310 N N . LYS B 1 122 ? -0.42 -1.631 17.672 1 53.53 122 LYS B N 1
ATOM 2311 C CA . LYS B 1 122 ? -0.447 -1.166 19.062 1 53.53 122 LYS B CA 1
ATOM 2312 C C . LYS B 1 122 ? 0.781 -0.318 19.375 1 53.53 122 LYS B C 1
ATOM 2314 O O . LYS B 1 122 ? 0.677 0.7 20.062 1 53.53 122 LYS B O 1
ATOM 2319 N N . LYS B 1 123 ? 1.86 -0.754 18.844 1 52.72 123 LYS B N 1
ATOM 2320 C CA . LYS B 1 123 ? 3.078 -0.018 19.172 1 52.72 123 LYS B CA 1
ATOM 2321 C C . LYS B 1 123 ? 3.082 1.358 18.516 1 52.72 123 LYS B C 1
ATOM 2323 O O . LYS B 1 123 ? 3.494 2.346 19.125 1 52.72 123 LYS B O 1
ATOM 2328 N N . ILE B 1 124 ? 2.539 1.348 17.359 1 52.94 124 ILE B N 1
ATOM 2329 C CA . ILE B 1 124 ? 2.496 2.633 16.656 1 52.94 124 ILE B CA 1
ATOM 2330 C C . ILE B 1 124 ? 1.491 3.553 17.344 1 52.94 124 ILE B C 1
ATOM 2332 O O . ILE B 1 124 ? 1.769 4.734 17.562 1 52.94 124 ILE B O 1
ATOM 2336 N N . ALA B 1 125 ? 0.403 2.898 17.688 1 52.88 125 ALA B N 1
ATOM 2337 C CA . ALA B 1 125 ? -0.576 3.674 18.438 1 52.88 125 ALA B CA 1
ATOM 2338 C C . ALA B 1 125 ? 0.022 4.191 19.75 1 52.88 125 ALA B C 1
ATOM 2340 O O . ALA B 1 125 ? -0.212 5.336 20.141 1 52.88 125 ALA B O 1
ATOM 2341 N N . GLU B 1 126 ? 0.729 3.332 20.375 1 54.31 126 GLU B N 1
ATOM 2342 C CA . GLU B 1 126 ? 1.396 3.707 21.625 1 54.31 126 GLU B CA 1
ATOM 2343 C C . GLU B 1 126 ? 2.43 4.805 21.391 1 54.31 126 GLU B C 1
ATOM 2345 O O . GLU B 1 126 ? 2.572 5.719 22.203 1 54.31 126 GLU B O 1
ATOM 2350 N N . TYR B 1 127 ? 3.084 4.621 20.375 1 51.31 127 TYR B N 1
ATOM 2351 C CA . TYR B 1 127 ? 4.074 5.625 20.016 1 51.31 127 TYR B CA 1
ATOM 2352 C C . TYR B 1 127 ? 3.42 6.98 19.766 1 51.31 127 TYR B C 1
ATOM 2354 O O . TYR B 1 127 ? 3.9 8.008 20.25 1 51.31 127 TYR B O 1
ATOM 2362 N N . ILE B 1 128 ? 2.342 6.914 19.047 1 53.78 128 ILE B N 1
ATOM 2363 C CA . ILE B 1 128 ? 1.605 8.148 18.797 1 53.78 128 ILE B CA 1
ATOM 2364 C C . ILE B 1 128 ? 1.102 8.727 20.109 1 53.78 128 ILE B C 1
ATOM 2366 O O . ILE B 1 128 ? 1.204 9.938 20.344 1 53.78 128 ILE B O 1
ATOM 2370 N N . LYS B 1 129 ? 0.675 7.832 20.906 1 53.72 129 LYS B N 1
ATOM 2371 C CA . LYS B 1 129 ? 0.193 8.266 22.219 1 53.72 129 LYS B CA 1
ATOM 2372 C C . LYS B 1 129 ? 1.336 8.812 23.062 1 53.72 129 LYS B C 1
ATOM 2374 O O . LYS B 1 129 ? 1.172 9.812 23.766 1 53.72 129 LYS B O 1
ATOM 2379 N N . GLN B 1 130 ? 2.371 8.133 23.047 1 53.16 130 GLN B N 1
ATOM 2380 C CA . GLN B 1 130 ? 3.545 8.562 23.812 1 53.16 130 GLN B CA 1
ATOM 2381 C C . GLN B 1 130 ? 4.09 9.883 23.281 1 53.16 130 GLN B C 1
ATOM 2383 O O . GLN B 1 130 ? 4.496 10.75 24.062 1 53.16 130 GLN B O 1
ATOM 2388 N N . GLN B 1 131 ? 4.172 9.898 22.031 1 49.12 131 GLN B N 1
ATOM 2389 C CA . GLN B 1 131 ? 4.613 11.156 21.453 1 49.12 131 GLN B CA 1
ATOM 2390 C C . GLN B 1 131 ? 3.689 12.305 21.859 1 49.12 131 GLN B C 1
ATOM 2392 O O . GLN B 1 131 ? 4.148 13.422 22.094 1 49.12 131 GLN B O 1
ATOM 2397 N N . LEU B 1 132 ? 2.465 11.938 21.984 1 51.88 132 LEU B N 1
ATOM 2398 C CA . LEU B 1 132 ? 1.508 12.906 22.5 1 51.88 132 LEU B CA 1
ATOM 2399 C C . LEU B 1 132 ? 1.857 13.297 23.938 1 51.88 132 LEU B C 1
ATOM 2401 O O . LEU B 1 132 ? 1.758 14.469 24.297 1 51.88 132 LEU B O 1
ATOM 2405 N N . SER B 1 133 ? 2.215 12.281 24.594 1 51.62 133 SER B N 1
ATOM 2406 C CA . SER B 1 133 ? 2.588 12.531 25.984 1 51.62 133 SER B CA 1
ATOM 2407 C C . SER B 1 133 ? 3.857 13.367 26.078 1 51.62 133 SER B C 1
ATOM 2409 O O . SER B 1 133 ? 3.961 14.258 26.922 1 51.62 133 SER B O 1
ATOM 2411 N N . GLU B 1 134 ? 4.676 13.055 25.266 1 49.44 134 GLU B N 1
ATOM 2412 C CA . GLU B 1 134 ? 5.93 13.805 25.25 1 49.44 134 GLU B CA 1
ATOM 2413 C C . GLU B 1 134 ? 5.711 15.234 24.766 1 49.44 134 GLU B C 1
ATOM 2415 O O . GLU B 1 134 ? 6.309 16.172 25.281 1 49.44 134 GLU B O 1
ATOM 2420 N N . ASP B 1 135 ? 5 15.32 23.812 1 48.09 135 ASP B N 1
ATOM 2421 C CA . ASP B 1 135 ? 4.648 16.641 23.312 1 48.09 135 ASP B CA 1
ATOM 2422 C C . ASP B 1 135 ? 3.879 17.438 24.359 1 48.09 135 ASP B C 1
ATOM 2424 O O . ASP B 1 135 ? 4.074 18.656 24.5 1 48.09 135 ASP B O 1
ATOM 2428 N N . HIS B 1 136 ? 2.998 16.734 24.984 1 50.75 136 HIS B N 1
ATOM 2429 C CA . HIS B 1 136 ? 2.322 17.375 26.109 1 50.75 136 HIS B CA 1
ATOM 2430 C C . HIS B 1 136 ? 3.32 17.812 27.172 1 50.75 136 HIS B C 1
ATOM 2432 O O . HIS B 1 136 ? 3.188 18.906 27.734 1 50.75 136 HIS B O 1
ATOM 2438 N N . MET B 1 137 ? 4.199 16.938 27.328 1 45.28 137 MET B N 1
ATOM 2439 C CA . MET B 1 137 ? 5.211 17.266 28.328 1 45.28 137 MET B CA 1
ATOM 2440 C C . MET B 1 137 ? 6.105 18.406 27.844 1 45.28 137 MET B C 1
ATOM 2442 O O . MET B 1 137 ? 6.465 19.297 28.609 1 45.28 137 MET B O 1
ATOM 2446 N N . ALA B 1 138 ? 6.426 18.359 26.656 1 46.16 138 ALA B N 1
ATOM 2447 C CA . ALA B 1 138 ? 7.277 19.406 26.094 1 46.16 138 ALA B CA 1
ATOM 2448 C C . ALA B 1 138 ? 6.547 20.75 26.062 1 46.16 138 ALA B C 1
ATOM 2450 O O . ALA B 1 138 ? 7.133 21.797 26.375 1 46.16 138 ALA B O 1
ATOM 2451 N N . GLU B 1 139 ? 5.32 20.75 25.688 1 48.16 139 GLU B N 1
ATOM 2452 C CA . GLU B 1 139 ? 4.512 21.969 25.766 1 48.16 139 GLU B CA 1
ATOM 2453 C C . GLU B 1 139 ? 4.434 22.484 27.203 1 48.16 139 GLU B C 1
ATOM 2455 O O . GLU B 1 139 ? 4.492 23.688 27.438 1 48.16 139 GLU B O 1
ATOM 2460 N N . GLN B 1 140 ? 4.289 21.531 28.094 1 45.69 140 GLN B N 1
ATOM 2461 C CA . GLN B 1 140 ? 4.258 21.922 29.5 1 45.69 140 GLN B CA 1
ATOM 2462 C C . GLN B 1 140 ? 5.594 22.516 29.922 1 45.69 140 GLN B C 1
ATOM 2464 O O . GLN B 1 140 ? 5.629 23.5 30.672 1 45.69 140 GLN B O 1
ATOM 2469 N N . LEU B 1 141 ? 6.578 21.984 29.391 1 44.91 141 LEU B N 1
ATOM 2470 C CA . LEU B 1 141 ? 7.895 22.516 29.75 1 44.91 141 LEU B CA 1
ATOM 2471 C C . LEU B 1 141 ? 8.141 23.859 29.109 1 44.91 141 LEU B C 1
ATOM 2473 O O . LEU B 1 141 ? 8.719 24.766 29.719 1 44.91 141 LEU B O 1
ATOM 2477 N N . THR B 1 142 ? 7.758 23.984 27.891 1 45.59 142 THR B N 1
ATOM 2478 C CA . THR B 1 142 ? 7.906 25.266 27.219 1 45.59 142 THR B CA 1
ATOM 2479 C C . THR B 1 142 ? 7.023 26.328 27.875 1 45.59 142 THR B C 1
ATOM 2481 O O . THR B 1 142 ? 7.418 27.484 28 1 45.59 142 THR B O 1
ATOM 2484 N N . LEU B 1 143 ? 5.836 25.922 28.234 1 44.25 143 LEU B N 1
ATOM 2485 C CA . LEU B 1 143 ? 5 26.844 29 1 44.25 143 LEU B CA 1
ATOM 2486 C C . LEU B 1 143 ? 5.656 27.203 30.328 1 44.25 143 LEU B C 1
ATOM 2488 O O . LEU B 1 143 ? 5.574 28.344 30.781 1 44.25 143 LEU B O 1
ATOM 2492 N N . GLU B 1 144 ? 6.266 26.266 30.891 1 46.28 144 GLU B N 1
ATOM 2493 C CA . GLU B 1 144 ? 6.902 26.547 32.188 1 46.28 144 GLU B CA 1
ATOM 2494 C C . GLU B 1 144 ? 8.117 27.453 32 1 46.28 144 GLU B C 1
ATOM 2496 O O . GLU B 1 144 ? 8.391 28.297 32.844 1 46.28 144 GLU B O 1
ATOM 2501 N N . VAL B 1 145 ? 8.805 27.375 30.922 1 47.91 145 VAL B N 1
ATOM 2502 C CA . VAL B 1 145 ? 9.992 28.219 30.734 1 47.91 145 VAL B CA 1
ATOM 2503 C C . VAL B 1 145 ? 9.57 29.641 30.375 1 47.91 145 VAL B C 1
ATOM 2505 O O . VAL B 1 145 ? 10.211 30.609 30.781 1 47.91 145 VAL B O 1
ATOM 2508 N N . ILE B 1 146 ? 8.5 29.734 29.625 1 44.78 146 ILE B N 1
ATOM 2509 C CA . ILE B 1 146 ? 8.164 31.078 29.141 1 44.78 146 ILE B CA 1
ATOM 2510 C C . ILE B 1 146 ? 7.461 31.859 30.266 1 44.78 146 ILE B C 1
ATOM 2512 O O . ILE B 1 146 ? 7.102 33.031 30.078 1 44.78 146 ILE B O 1
ATOM 2516 N N . ASP B 1 147 ? 7.035 31.141 31.297 1 39.53 147 ASP B N 1
ATOM 2517 C CA . ASP B 1 147 ? 6.434 32.125 32.219 1 39.53 147 ASP B CA 1
ATOM 2518 C C . ASP B 1 147 ? 7.48 33.094 32.75 1 39.53 147 ASP B C 1
ATOM 2520 O O . ASP B 1 147 ? 8.125 32.844 33.75 1 39.53 147 ASP B O 1
ATOM 2524 N N . PRO B 1 148 ? 8.203 33.75 31.844 1 40.81 148 PRO B N 1
ATOM 2525 C CA . PRO B 1 148 ? 9.062 34.75 32.469 1 40.81 148 PRO B CA 1
ATOM 2526 C C . PRO B 1 148 ? 8.281 35.75 33.312 1 40.81 148 PRO B C 1
ATOM 2528 O O . PRO B 1 148 ? 8.883 36.531 34.062 1 40.81 148 PRO B O 1
ATOM 2531 N N . PHE B 1 149 ? 6.988 36.062 32.969 1 36.69 149 PHE B N 1
ATOM 2532 C CA . PHE B 1 149 ? 6.301 37.156 33.656 1 36.69 149 PHE B CA 1
ATOM 2533 C C . PHE B 1 149 ? 5.719 36.656 34.969 1 36.69 149 PHE B C 1
ATOM 2535 O O . PHE B 1 149 ? 4.906 37.375 35.594 1 36.69 149 PHE B O 1
ATOM 2542 N N . GLY B 1 150 ? 5.914 35.469 35.5 1 37.19 150 GLY B N 1
ATOM 2543 C CA . GLY B 1 150 ? 5.512 35.344 36.875 1 37.19 150 GLY B CA 1
ATOM 2544 C C . GLY B 1 150 ? 6.094 36.438 37.75 1 37.19 150 GLY B C 1
ATOM 2545 O O . GLY B 1 150 ? 7.285 36.75 37.688 1 37.19 150 GLY B O 1
ATOM 2546 N N . ASN B 1 151 ? 5.297 37.438 38.031 1 36.53 151 ASN B N 1
ATOM 2547 C CA . ASN B 1 151 ? 5.504 38.531 38.969 1 36.53 151 ASN B CA 1
ATOM 2548 C C . ASN B 1 151 ? 6.254 38.094 40.219 1 36.53 151 ASN B C 1
ATOM 2550 O O . ASN B 1 151 ? 6.012 37 40.719 1 36.53 151 ASN B O 1
ATOM 2554 N N . LYS B 1 152 ? 7.34 38.844 40.625 1 31.98 152 LYS B N 1
ATOM 2555 C CA . LYS B 1 152 ? 7.504 39.281 42 1 31.98 152 LYS B CA 1
ATOM 2556 C C . LYS B 1 152 ? 6.332 40.156 42.438 1 31.98 152 LYS B C 1
ATOM 2558 O O . LYS B 1 152 ? 5.777 40.906 41.625 1 31.98 152 LYS B O 1
#